Protein AF-A0A356E0D8-F1 (afdb_monomer)

Foldseek 3Di:
DVVVVVVVVVVVVPVPLFAAEAEAEDPPDDPLLVVLLVLLCVPAQRLQEDSPWYWYWYYDPQWIWIATVPQIDIDGQDPDSPCRSVVSNVVCQPRVCSRHPDQDQAWFAADDPFFTKDQCDPVHPADAQFKKFWAGSNRDGAFIWGFPDFDPDPSTMTTIGTDTGHDDDTSTGIGGPPDDPPPD

Solvent-accessible surface area (backbone atoms only — not comparable to full-atom values): 10436 Å² total; per-residue (Å²): 112,75,68,58,54,54,52,53,52,52,57,64,70,63,67,62,75,54,37,44,82,46,80,48,65,47,94,87,60,52,70,69,55,54,51,31,51,49,55,20,40,62,66,41,42,42,74,61,45,55,45,88,40,52,42,40,35,41,39,46,98,51,36,40,37,38,34,38,88,95,26,66,47,79,42,81,46,74,97,50,80,79,61,44,34,61,52,44,32,60,50,32,62,48,65,40,50,62,54,33,94,70,68,72,91,42,36,34,65,39,80,48,103,81,35,32,30,27,71,42,41,98,88,30,79,73,53,61,76,41,48,27,38,30,19,43,84,84,68,45,82,41,29,32,32,29,24,77,42,64,45,85,56,89,80,31,32,31,33,31,31,75,78,46,68,58,91,82,59,55,70,27,32,58,42,80,54,72,83,74,79,75,82,126

Structure (mmCIF, N/CA/C/O backbone):
data_AF-A0A356E0D8-F1
#
_entry.id   AF-A0A356E0D8-F1
#
loop_
_atom_site.group_PDB
_atom_site.id
_atom_site.type_symbol
_atom_site.label_atom_id
_atom_site.label_alt_id
_atom_site.label_comp_id
_atom_site.label_asym_id
_atom_site.label_entity_id
_atom_site.label_seq_id
_atom_site.pdbx_PDB_ins_code
_atom_site.Cartn_x
_atom_site.Cartn_y
_atom_site.Cartn_z
_atom_site.occupancy
_atom_site.B_iso_or_equiv
_atom_site.auth_seq_id
_atom_site.auth_comp_id
_atom_site.auth_asym_id
_atom_site.auth_atom_id
_atom_site.pdbx_PDB_model_num
ATOM 1 N N . MET A 1 1 ? -13.452 47.513 10.141 1.00 52.00 1 MET A N 1
ATOM 2 C CA . MET A 1 1 ? -14.167 46.670 9.150 1.00 52.00 1 MET A CA 1
ATOM 3 C C . MET A 1 1 ? -13.238 45.992 8.134 1.00 52.00 1 MET A C 1
ATOM 5 O O . MET A 1 1 ? -13.370 44.792 7.963 1.00 52.00 1 MET A O 1
ATOM 9 N N . LYS A 1 2 ? -12.236 46.669 7.537 1.00 54.41 2 LYS A N 1
ATOM 10 C CA . LYS A 1 2 ? -11.297 46.052 6.561 1.00 54.41 2 LYS A CA 1
ATOM 11 C C . LYS A 1 2 ? -10.510 44.822 7.070 1.00 54.41 2 LYS A C 1
ATOM 13 O O . LYS A 1 2 ? -10.270 43.900 6.303 1.00 54.41 2 LYS A O 1
ATOM 18 N N . ARG A 1 3 ? -10.153 44.775 8.363 1.00 55.44 3 ARG A N 1
ATOM 19 C CA . ARG A 1 3 ? -9.430 43.631 8.966 1.00 55.44 3 ARG A CA 1
ATOM 20 C C . ARG A 1 3 ? -10.300 42.377 9.157 1.00 55.44 3 ARG A C 1
ATOM 22 O O . ARG A 1 3 ? -9.780 41.276 9.061 1.00 55.44 3 ARG A O 1
ATOM 29 N N . LEU A 1 4 ? -11.609 42.547 9.367 1.00 59.44 4 LEU A N 1
ATOM 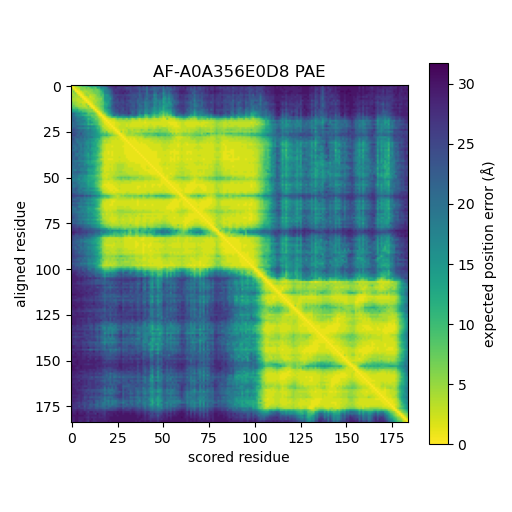30 C CA . LEU A 1 4 ? -12.563 41.436 9.504 1.00 59.44 4 LEU A CA 1
ATOM 31 C C . LEU A 1 4 ? -12.829 40.756 8.155 1.00 59.44 4 LEU A C 1
ATOM 33 O O . LEU A 1 4 ? -12.827 39.533 8.097 1.00 59.44 4 LEU A O 1
ATOM 37 N N . CYS A 1 5 ? -12.940 41.523 7.062 1.00 57.69 5 CYS A N 1
ATOM 38 C CA . CYS A 1 5 ? -13.024 40.942 5.715 1.00 57.69 5 CYS A CA 1
ATOM 39 C C . CYS A 1 5 ? -11.757 40.173 5.328 1.00 57.69 5 CYS A C 1
ATOM 41 O O . CYS A 1 5 ? -11.867 39.126 4.710 1.00 57.69 5 CYS A O 1
ATOM 43 N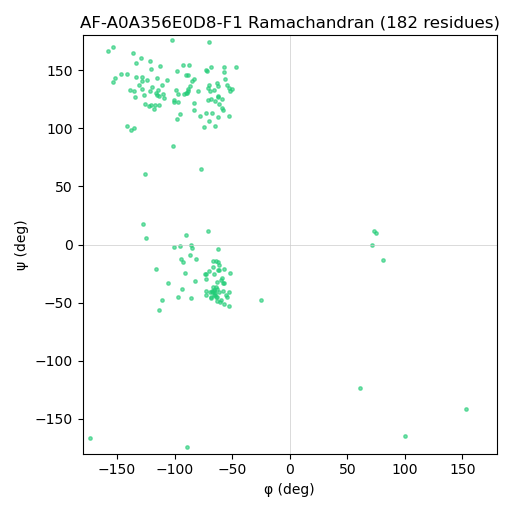 N . SER A 1 6 ? -10.566 40.654 5.704 1.00 60.03 6 SER A N 1
ATOM 44 C CA . SER A 1 6 ? -9.313 39.942 5.411 1.00 60.03 6 SER A CA 1
ATOM 45 C C . SER A 1 6 ? -9.202 38.617 6.170 1.00 60.03 6 SER A C 1
ATOM 47 O O . SER A 1 6 ? -8.698 37.651 5.614 1.00 60.03 6 SER A O 1
ATOM 49 N N . LEU A 1 7 ? -9.687 38.556 7.415 1.00 57.81 7 LEU A N 1
ATOM 50 C CA . LEU A 1 7 ? -9.738 37.319 8.204 1.00 57.81 7 LEU A CA 1
ATOM 51 C C . LEU A 1 7 ? -10.760 36.324 7.645 1.00 57.81 7 LEU A C 1
ATOM 53 O O . LEU A 1 7 ? -10.459 35.139 7.553 1.00 57.81 7 LEU A O 1
ATOM 57 N N . LEU A 1 8 ? -11.931 36.808 7.221 1.00 60.69 8 LEU A N 1
ATOM 58 C CA . LEU A 1 8 ? -12.962 35.977 6.598 1.00 60.69 8 LEU A CA 1
ATOM 59 C C . LEU A 1 8 ? -12.503 35.422 5.238 1.00 60.69 8 LEU A C 1
ATOM 61 O O . LEU A 1 8 ? -12.754 34.262 4.934 1.00 60.69 8 LEU A O 1
ATOM 65 N N . LEU A 1 9 ? -11.783 36.230 4.448 1.00 58.50 9 LEU A N 1
ATOM 66 C CA . LEU A 1 9 ? -11.205 35.811 3.169 1.00 58.50 9 LEU A CA 1
ATOM 67 C C . LEU A 1 9 ? -10.092 34.771 3.373 1.00 58.50 9 LEU A C 1
ATOM 69 O O . LEU A 1 9 ? -10.041 33.798 2.634 1.00 58.50 9 LEU A O 1
ATOM 73 N N . CYS A 1 10 ? -9.245 34.920 4.399 1.00 57.34 10 CYS A N 1
ATOM 74 C CA . CYS A 1 10 ? -8.248 33.902 4.745 1.00 57.34 10 CYS A CA 1
ATOM 75 C C . CYS A 1 10 ? -8.894 32.596 5.235 1.00 57.34 10 CYS A C 1
ATOM 77 O O . CYS A 1 10 ? -8.441 31.528 4.848 1.00 57.34 10 CYS A O 1
ATOM 79 N N . LEU A 1 11 ? -9.963 32.660 6.036 1.00 56.44 11 LEU A N 1
ATOM 80 C CA . LEU A 1 11 ? -10.698 31.468 6.486 1.00 56.44 11 LEU A CA 1
ATOM 81 C C . LEU A 1 11 ? -11.367 30.717 5.323 1.00 56.44 11 LEU A C 1
ATOM 83 O O . LEU A 1 11 ? -11.357 29.492 5.314 1.00 56.44 11 LEU A O 1
ATOM 87 N N . LEU A 1 12 ? -11.882 31.438 4.323 1.00 53.75 12 LEU A N 1
ATOM 88 C CA . LEU A 1 12 ? -12.460 30.853 3.105 1.00 53.75 12 LEU A CA 1
ATOM 89 C C . LEU A 1 12 ? -11.406 30.284 2.141 1.00 53.75 12 LEU A C 1
ATOM 91 O O . LEU A 1 12 ? -11.710 29.379 1.377 1.00 53.75 12 LEU A O 1
ATOM 95 N N . LEU A 1 13 ? -10.169 30.788 2.176 1.00 50.09 13 LEU A N 1
ATOM 96 C CA . LEU A 1 13 ? -9.059 30.273 1.362 1.00 50.09 13 LEU A CA 1
ATOM 97 C C . LEU A 1 13 ? -8.396 29.022 1.965 1.00 50.09 13 LEU A C 1
ATOM 99 O O . LEU A 1 13 ? -7.625 28.361 1.277 1.00 50.09 13 LEU A O 1
ATOM 103 N N . PHE A 1 14 ? -8.688 28.698 3.230 1.00 48.41 14 PHE A N 1
ATOM 104 C CA . PHE A 1 14 ? -8.158 27.521 3.929 1.00 48.41 14 PHE A CA 1
ATOM 105 C C . PHE A 1 14 ? -9.128 26.336 3.996 1.00 48.41 14 PHE A C 1
ATOM 107 O O . PHE A 1 14 ? -8.731 25.279 4.483 1.00 48.41 14 PHE A O 1
ATOM 114 N N . SER A 1 15 ? -10.355 26.451 3.472 1.00 46.88 15 SER A N 1
ATOM 115 C CA . SER A 1 15 ? -11.181 25.272 3.185 1.00 46.88 15 SER A CA 1
ATOM 116 C C . SER A 1 15 ? -10.676 24.612 1.901 1.00 46.88 15 SER A C 1
ATOM 118 O O . SER A 1 15 ? -11.341 24.633 0.866 1.00 46.88 15 SER A O 1
ATOM 120 N N . LEU A 1 16 ? -9.447 24.097 1.948 1.00 50.53 16 LEU A N 1
ATOM 121 C CA . LEU A 1 16 ? -8.996 23.140 0.953 1.00 50.53 16 LEU A CA 1
ATOM 122 C C . LEU A 1 16 ? -9.916 21.921 1.092 1.00 50.53 16 LEU A C 1
ATOM 124 O O . LEU A 1 16 ? -10.100 21.447 2.218 1.00 50.53 16 LEU A O 1
ATOM 128 N N . PRO A 1 17 ? -10.5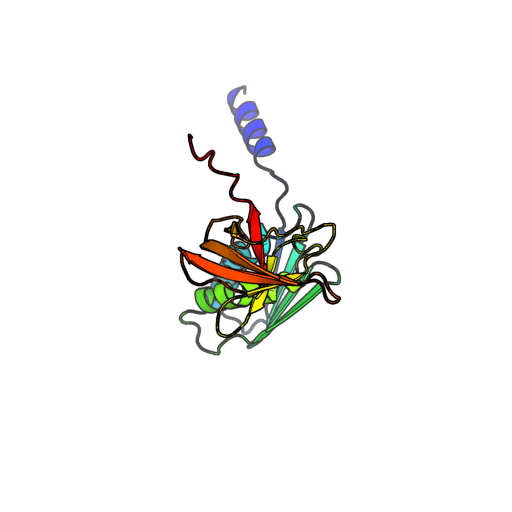49 21.465 0.004 1.00 53.12 17 PRO A N 1
ATOM 129 C CA . PRO A 1 17 ? -11.303 20.225 0.036 1.00 53.12 17 PRO A CA 1
ATOM 130 C C . PRO A 1 17 ? -10.317 19.124 0.447 1.00 53.12 17 PRO A C 1
ATOM 132 O O . PRO A 1 17 ? -9.272 18.927 -0.162 1.00 53.12 17 PRO A O 1
ATOM 135 N N . ALA A 1 18 ? -10.588 18.508 1.586 1.00 66.38 18 ALA A N 1
ATOM 136 C CA . ALA A 1 18 ? -9.787 17.438 2.142 1.00 66.38 18 ALA A CA 1
ATOM 137 C C . ALA A 1 18 ? -10.744 16.299 2.442 1.00 66.38 18 ALA A C 1
ATOM 139 O O . ALA A 1 18 ? -11.854 16.549 2.925 1.00 66.38 18 ALA A O 1
ATOM 140 N N . ALA A 1 19 ? -10.292 15.073 2.180 1.00 80.81 19 ALA A N 1
ATOM 141 C CA . ALA A 1 19 ? -11.031 13.884 2.559 1.00 80.81 19 ALA A CA 1
ATOM 142 C C . ALA A 1 19 ? -11.440 13.979 4.037 1.00 80.81 19 ALA A C 1
ATOM 144 O O . ALA A 1 19 ? -10.639 14.371 4.896 1.00 80.81 19 ALA A O 1
ATOM 145 N N . SER A 1 20 ? -12.696 13.665 4.335 1.00 88.88 20 SER A N 1
ATOM 146 C CA . SER A 1 20 ? -13.232 13.767 5.691 1.00 88.88 20 SER A CA 1
ATOM 147 C C . SER A 1 20 ? -13.093 12.446 6.447 1.00 88.88 20 SER A C 1
ATOM 149 O O . SER A 1 20 ? -13.023 11.370 5.856 1.00 88.88 20 SER A O 1
ATOM 151 N N . LEU A 1 21 ? -13.037 12.535 7.778 1.00 93.25 21 LEU A N 1
ATOM 152 C CA . LEU A 1 21 ? -12.941 11.389 8.678 1.00 93.25 21 LEU A CA 1
ATOM 153 C C . LEU A 1 21 ? -14.116 11.390 9.654 1.00 93.25 21 LEU A C 1
ATOM 155 O O . LEU A 1 21 ? -14.247 12.302 10.475 1.00 93.25 21 LEU A O 1
ATOM 159 N N . GLU A 1 22 ? -14.913 10.333 9.611 1.00 94.38 22 GLU A N 1
ATOM 160 C CA . GLU A 1 22 ? -15.961 10.043 10.581 1.00 94.38 22 GLU A CA 1
ATOM 161 C C . GLU A 1 22 ? -15.548 8.828 11.410 1.00 94.38 22 GLU A C 1
ATOM 163 O O . GLU A 1 22 ? -15.129 7.808 10.870 1.00 94.38 22 GLU A O 1
ATOM 168 N N . ILE A 1 23 ? -15.627 8.947 12.737 1.00 93.38 23 ILE A N 1
ATOM 169 C CA . ILE A 1 23 ? -15.278 7.858 13.654 1.00 93.38 23 ILE A CA 1
ATOM 170 C C . ILE A 1 23 ? -16.458 7.608 14.574 1.00 93.38 23 ILE A C 1
ATOM 172 O O . ILE A 1 23 ? -16.841 8.492 15.345 1.00 93.38 23 ILE A O 1
ATOM 176 N N . ASP A 1 24 ? -16.956 6.384 14.521 1.00 92.62 24 ASP A N 1
ATOM 177 C CA . ASP A 1 24 ? -17.905 5.813 15.459 1.00 92.62 24 ASP A CA 1
ATOM 178 C C . ASP A 1 24 ? -17.237 4.683 16.258 1.00 92.62 24 ASP A C 1
ATOM 180 O O . ASP A 1 24 ? -16.260 4.067 15.823 1.00 92.62 24 ASP A O 1
ATOM 184 N N . SER A 1 25 ? -17.719 4.428 17.468 1.00 89.56 25 SER A N 1
ATOM 185 C CA . SER A 1 25 ? -17.119 3.436 18.361 1.00 89.56 25 SER A CA 1
ATOM 186 C C . SER A 1 25 ? -18.141 2.844 19.313 1.00 89.56 25 SER A C 1
ATOM 188 O O . SER A 1 25 ? -18.978 3.569 19.857 1.00 89.56 25 SER A O 1
ATOM 190 N N . ALA A 1 26 ? -18.004 1.552 19.608 1.00 86.69 26 ALA A N 1
ATOM 191 C CA . ALA A 1 26 ? -18.746 0.923 20.691 1.00 86.69 26 ALA A CA 1
ATOM 192 C C . ALA A 1 26 ? -18.479 1.631 22.035 1.00 86.69 26 ALA A C 1
ATOM 194 O O . ALA A 1 26 ? -17.383 2.129 22.298 1.00 86.69 26 ALA A O 1
ATOM 195 N N . SER A 1 27 ? -19.479 1.647 22.919 1.00 81.69 27 SER A N 1
ATOM 196 C CA . SER A 1 27 ? -19.429 2.360 24.209 1.00 81.69 27 SER A CA 1
ATOM 197 C C . SER A 1 27 ? -18.342 1.867 25.173 1.00 81.69 27 SER A C 1
ATOM 199 O O . SER A 1 27 ? -18.034 2.542 26.153 1.00 81.69 27 SER A O 1
ATOM 201 N N . THR A 1 28 ? -17.771 0.693 24.911 1.00 84.31 28 THR A N 1
ATOM 202 C CA . THR A 1 28 ? -16.711 0.051 25.695 1.00 84.31 28 THR A CA 1
ATOM 203 C C . THR A 1 28 ? -15.300 0.485 25.288 1.00 84.31 28 THR A C 1
ATOM 205 O O . THR A 1 28 ? -14.345 0.153 25.988 1.00 84.31 28 THR A O 1
ATOM 208 N N . VAL A 1 29 ? -15.147 1.220 24.182 1.00 85.56 29 VAL A N 1
ATOM 209 C CA . VAL A 1 29 ? -13.848 1.655 23.653 1.00 85.56 29 VAL A CA 1
ATOM 210 C C . VAL A 1 29 ? -13.336 2.877 24.424 1.00 85.56 29 VAL A C 1
ATOM 212 O O . VAL A 1 29 ? -14.059 3.852 24.625 1.00 85.56 29 VAL A O 1
ATOM 215 N N . SER A 1 30 ? -12.066 2.848 24.841 1.00 89.56 30 SER A N 1
ATOM 216 C CA . SER A 1 30 ? -11.439 3.959 25.564 1.00 89.56 30 SER A CA 1
ATOM 217 C C . SER A 1 30 ? -11.163 5.165 24.649 1.00 89.56 30 SER A C 1
ATOM 219 O O . SER A 1 30 ? -10.865 5.024 23.460 1.00 89.56 30 SER A O 1
ATOM 221 N N . GLU A 1 31 ? -11.196 6.385 25.202 1.00 89.50 31 GLU A N 1
ATOM 222 C CA . GLU A 1 31 ? -10.833 7.603 24.451 1.00 89.50 31 GLU A CA 1
ATOM 223 C C . GLU A 1 31 ? -9.392 7.566 23.923 1.00 89.50 31 GLU A C 1
ATOM 225 O O . GLU A 1 31 ? -9.095 8.109 22.859 1.00 89.50 31 GLU A O 1
ATOM 230 N N . GLN A 1 32 ? -8.492 6.889 24.639 1.00 89.62 32 GLN A N 1
ATOM 231 C CA . GLN A 1 32 ? -7.104 6.722 24.222 1.00 89.62 32 GLN A CA 1
ATOM 232 C C . GLN A 1 32 ? -6.997 5.885 22.940 1.00 89.62 32 GLN A C 1
ATOM 234 O O . GLN A 1 32 ? -6.246 6.245 22.026 1.00 89.62 32 GLN A O 1
ATOM 239 N N . VAL A 1 33 ? -7.777 4.805 22.840 1.00 90.31 33 VAL A N 1
ATOM 240 C CA . VAL A 1 33 ? -7.882 3.988 21.624 1.00 90.31 33 VAL A CA 1
ATOM 241 C C . VAL A 1 33 ? -8.468 4.817 20.485 1.00 90.31 33 VAL A C 1
ATOM 243 O O . VAL A 1 33 ? -7.861 4.888 19.416 1.00 90.31 33 VAL A O 1
ATOM 246 N N . ARG A 1 34 ? -9.575 5.533 20.725 1.00 91.19 34 ARG A N 1
ATOM 247 C CA . ARG A 1 34 ? -10.198 6.416 19.721 1.00 91.19 34 ARG A CA 1
ATOM 248 C C . ARG A 1 34 ? -9.217 7.446 19.157 1.00 91.19 34 ARG A C 1
ATOM 250 O O . ARG A 1 34 ? -9.168 7.654 17.945 1.00 91.19 34 ARG A O 1
ATOM 257 N N . LEU A 1 35 ? -8.428 8.087 20.019 1.00 92.38 35 LEU A N 1
ATOM 258 C CA . LEU A 1 35 ? -7.438 9.086 19.613 1.00 92.38 35 LEU A CA 1
ATOM 259 C C . LEU A 1 35 ? -6.290 8.464 18.807 1.00 92.38 35 LEU A C 1
ATOM 261 O O . LEU A 1 35 ? -5.850 9.053 17.820 1.00 92.38 35 LEU A O 1
ATOM 265 N N . SER A 1 36 ? -5.823 7.282 19.211 1.00 91.81 36 SER A N 1
ATOM 266 C CA . SER A 1 36 ? -4.748 6.556 18.522 1.00 91.81 36 SER A CA 1
ATOM 267 C C . SER A 1 36 ? -5.183 6.113 17.123 1.00 91.81 36 SER A C 1
ATOM 269 O O . SER A 1 36 ? -4.453 6.330 16.156 1.00 91.81 36 SER A O 1
ATOM 271 N N . VAL A 1 37 ? -6.407 5.586 16.993 1.00 92.50 37 VAL A N 1
ATOM 272 C CA . VAL A 1 37 ? -7.020 5.246 15.700 1.00 92.50 37 VAL A CA 1
ATOM 273 C C . VAL A 1 37 ? -7.145 6.490 14.828 1.00 92.50 37 VAL A C 1
ATOM 275 O O . VAL A 1 37 ? -6.685 6.478 13.690 1.00 92.50 37 VAL A O 1
ATOM 278 N N . ARG A 1 38 ? -7.693 7.592 15.361 1.00 94.62 38 ARG A N 1
ATOM 279 C CA . ARG A 1 38 ? -7.816 8.855 14.616 1.00 94.62 38 ARG A CA 1
ATOM 280 C C . ARG A 1 38 ? -6.477 9.296 14.029 1.00 94.62 38 ARG A C 1
ATOM 282 O O . ARG A 1 38 ? -6.393 9.523 12.827 1.00 94.62 38 ARG A O 1
ATOM 289 N N . ARG A 1 39 ? -5.433 9.381 14.858 1.00 92.81 39 ARG A N 1
ATOM 290 C CA . ARG A 1 39 ? -4.095 9.810 14.420 1.00 92.81 39 ARG A CA 1
ATOM 291 C C . ARG A 1 39 ? -3.507 8.875 13.373 1.00 92.81 39 ARG A C 1
ATOM 293 O O . ARG A 1 39 ? -2.912 9.345 12.404 1.00 92.81 39 ARG A O 1
ATOM 300 N N . ALA A 1 40 ? -3.693 7.567 13.542 1.00 88.06 40 ALA A N 1
ATOM 301 C CA . ALA A 1 40 ? -3.232 6.587 12.572 1.00 88.06 40 ALA A CA 1
ATOM 302 C C . ALA A 1 40 ? -3.933 6.756 11.216 1.00 88.06 40 ALA A C 1
ATOM 304 O O . ALA A 1 40 ? -3.255 6.776 10.192 1.00 88.06 40 ALA A O 1
ATOM 305 N N . LEU A 1 41 ? -5.256 6.947 11.197 1.00 91.19 41 LEU A N 1
ATOM 306 C CA . LEU A 1 41 ? -6.035 7.141 9.969 1.00 91.19 41 LEU A CA 1
ATOM 307 C C . LEU A 1 41 ? -5.717 8.473 9.280 1.00 91.19 41 LEU A C 1
ATOM 309 O O . LEU A 1 41 ? -5.478 8.485 8.073 1.00 91.19 41 LEU A O 1
ATOM 313 N N . GLU A 1 42 ? -5.640 9.569 10.041 1.00 90.81 42 GLU A N 1
ATOM 314 C CA . GLU A 1 42 ? -5.237 10.898 9.549 1.00 90.81 42 GLU A CA 1
ATOM 315 C C . GLU A 1 42 ? -3.841 10.871 8.915 1.00 90.81 42 GLU A C 1
ATOM 317 O O . GLU A 1 42 ? -3.565 11.597 7.961 1.00 90.81 42 GLU A O 1
ATOM 322 N N . ARG A 1 43 ? -2.951 10.015 9.426 1.00 82.25 43 ARG A N 1
ATOM 323 C CA . ARG A 1 43 ? -1.590 9.874 8.917 1.00 82.25 43 ARG A CA 1
ATOM 324 C C . ARG A 1 43 ? -1.493 8.905 7.743 1.00 82.25 43 ARG A C 1
ATOM 326 O O . ARG A 1 43 ? -0.784 9.204 6.788 1.00 82.25 43 ARG A O 1
ATOM 333 N N . ALA A 1 44 ? -2.111 7.735 7.826 1.00 73.44 44 ALA A N 1
ATOM 334 C CA . ALA A 1 44 ? -1.864 6.646 6.885 1.00 73.44 44 ALA A CA 1
ATOM 335 C C . ALA A 1 44 ? -2.852 6.621 5.714 1.00 73.44 44 ALA A C 1
ATOM 337 O O . ALA A 1 44 ? -2.430 6.336 4.600 1.00 73.44 44 ALA A O 1
ATOM 338 N N . VAL A 1 45 ? -4.132 6.929 5.951 1.00 81.00 45 VAL A N 1
ATOM 339 C CA . VAL A 1 45 ? -5.214 6.668 4.984 1.00 81.00 45 VAL A CA 1
ATOM 340 C C . VAL A 1 45 ? -5.781 7.953 4.396 1.00 81.00 45 VAL A C 1
ATOM 342 O O . VAL A 1 45 ? -5.897 8.057 3.182 1.00 81.00 45 VAL A O 1
ATOM 345 N N . LEU A 1 46 ? -6.091 8.952 5.228 1.00 85.69 46 LEU A N 1
ATOM 346 C CA . LEU A 1 46 ? -6.713 10.206 4.781 1.00 85.69 46 LEU A CA 1
ATOM 347 C C . LEU A 1 46 ? -5.963 10.910 3.635 1.00 85.69 46 LEU A C 1
ATOM 349 O O . LEU A 1 46 ? -6.622 11.362 2.704 1.00 85.69 46 LEU A O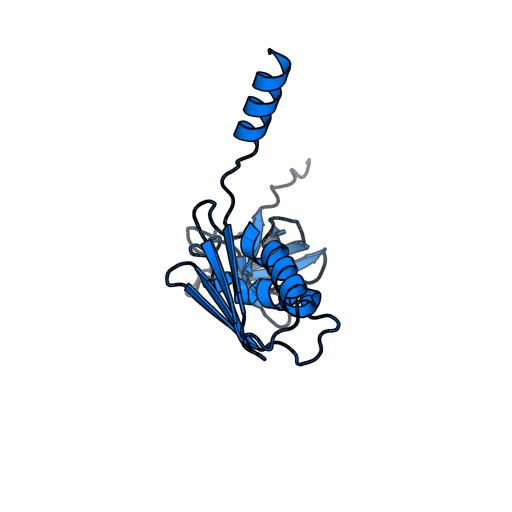 1
ATOM 353 N N . PRO A 1 47 ? -4.613 10.970 3.635 1.00 80.31 47 PRO A N 1
ATOM 354 C CA . PRO A 1 47 ? -3.860 11.588 2.542 1.00 80.31 47 PRO A CA 1
ATOM 355 C C . PRO A 1 47 ? -3.962 10.850 1.199 1.00 80.31 47 PRO A C 1
ATOM 357 O O . PRO A 1 47 ? -3.534 11.397 0.187 1.00 80.31 47 PRO A O 1
ATOM 360 N N . LEU A 1 48 ? -4.456 9.607 1.194 1.00 72.44 48 LEU A N 1
ATOM 361 C CA . LEU A 1 48 ? -4.578 8.759 0.002 1.00 72.44 48 LEU A CA 1
ATOM 362 C C . LEU A 1 48 ? -5.946 8.880 -0.675 1.00 72.44 48 LEU A C 1
ATOM 364 O O . LEU A 1 48 ? -6.119 8.397 -1.794 1.00 72.44 48 LEU A O 1
ATOM 368 N N . LEU A 1 49 ? -6.924 9.458 0.020 1.00 80.62 49 LEU A N 1
ATOM 369 C CA . LEU A 1 49 ? -8.301 9.553 -0.445 1.00 80.62 49 LEU A CA 1
ATOM 370 C C . LEU A 1 49 ? -8.509 10.804 -1.293 1.00 80.62 49 LEU A C 1
ATOM 372 O O . LEU A 1 49 ? -7.794 11.802 -1.159 1.00 80.62 49 LEU A O 1
ATOM 376 N N . LYS A 1 50 ? -9.508 10.751 -2.175 1.00 81.81 50 LYS A N 1
ATOM 377 C CA . LYS A 1 50 ? -9.907 11.923 -2.958 1.00 81.81 50 LYS A CA 1
ATOM 378 C C . LYS A 1 50 ? -10.541 12.964 -2.039 1.00 81.81 50 LYS A C 1
ATOM 380 O O . LYS A 1 50 ? -11.108 12.644 -1.000 1.00 81.81 50 LYS A O 1
ATOM 385 N N . GLU A 1 51 ? -10.440 14.228 -2.428 1.00 81.50 51 GLU A N 1
ATOM 386 C CA . GLU A 1 51 ? -10.868 15.362 -1.602 1.00 81.50 51 GLU A CA 1
ATOM 387 C C . GLU A 1 51 ? -12.373 15.356 -1.268 1.00 81.50 51 GLU A C 1
ATOM 389 O O . GLU A 1 51 ? -12.792 15.982 -0.298 1.00 81.50 51 GLU A O 1
ATOM 394 N N . ASP A 1 52 ? -13.180 14.653 -2.064 1.00 84.88 52 ASP A N 1
ATOM 395 C CA . ASP A 1 52 ? -14.623 14.463 -1.905 1.00 84.88 52 ASP A CA 1
ATOM 396 C C . ASP A 1 52 ? -15.005 13.159 -1.182 1.00 84.88 52 ASP A C 1
ATOM 398 O O . ASP A 1 52 ? -16.188 12.902 -0.955 1.00 84.88 52 ASP A O 1
ATOM 402 N N . GLU A 1 53 ? -14.028 12.331 -0.809 1.00 88.56 53 GLU A N 1
ATOM 403 C CA . GLU A 1 53 ? -14.267 11.055 -0.142 1.00 88.56 53 GLU A CA 1
ATOM 404 C C . GLU A 1 53 ? -14.340 11.198 1.384 1.00 88.56 53 GLU A C 1
ATOM 406 O O . GLU A 1 53 ? -13.626 11.980 2.015 1.00 88.56 53 GLU A O 1
ATOM 411 N N . THR A 1 54 ? -15.199 10.377 1.991 1.00 93.44 54 THR A N 1
ATOM 412 C CA . THR A 1 54 ? -15.346 10.271 3.445 1.00 93.44 54 THR A CA 1
ATOM 413 C C . THR A 1 54 ? -14.887 8.899 3.911 1.00 93.44 54 THR A C 1
ATOM 415 O O . THR A 1 54 ? -15.446 7.878 3.505 1.00 93.44 54 THR A O 1
ATOM 418 N N . LEU A 1 55 ? -13.882 8.881 4.785 1.00 94.44 55 LEU A N 1
ATOM 419 C CA . LEU A 1 55 ? -13.466 7.692 5.514 1.00 94.44 55 LEU A CA 1
ATOM 420 C C . LEU A 1 55 ? -14.348 7.517 6.742 1.00 94.44 55 LEU A C 1
ATOM 422 O O . LEU A 1 55 ? -14.304 8.333 7.66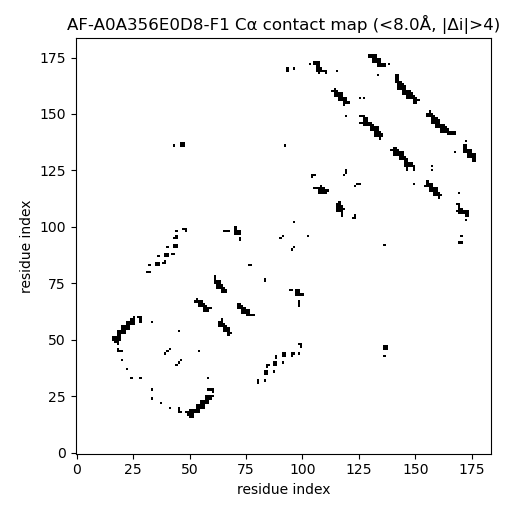1 1.00 94.44 55 LEU A O 1
ATOM 426 N N . VAL A 1 56 ? -15.109 6.430 6.768 1.00 96.12 56 VAL A N 1
ATOM 427 C CA . VAL A 1 56 ? -15.901 6.031 7.930 1.00 96.12 56 VAL A CA 1
ATOM 428 C C . VAL A 1 56 ? -15.149 4.931 8.663 1.00 96.12 56 VAL A C 1
ATOM 430 O O . VAL A 1 56 ? -14.833 3.896 8.077 1.00 96.12 56 VAL A O 1
ATOM 433 N N . ALA A 1 57 ? -14.855 5.158 9.938 1.00 96.31 57 ALA A N 1
ATOM 434 C CA . ALA A 1 57 ? -14.234 4.190 10.825 1.00 96.31 57 ALA A CA 1
ATOM 435 C C . ALA A 1 57 ? -15.212 3.788 11.930 1.00 96.31 57 ALA A C 1
ATOM 437 O O . ALA A 1 57 ? -15.731 4.647 12.639 1.00 96.31 57 ALA A O 1
ATOM 438 N N . HIS A 1 58 ? -15.426 2.488 12.106 1.00 95.81 58 HIS A N 1
ATOM 439 C CA . HIS A 1 58 ? -16.183 1.928 13.216 1.00 95.81 58 HIS A CA 1
ATOM 440 C C . HIS A 1 58 ? -15.277 1.039 14.066 1.00 95.81 58 HIS A C 1
ATOM 442 O O . HIS A 1 58 ? -14.710 0.056 13.582 1.00 95.81 58 HIS A O 1
ATOM 448 N N . ILE A 1 59 ? -15.139 1.401 15.338 1.00 93.25 59 ILE A N 1
ATOM 449 C CA . ILE A 1 59 ? -14.294 0.695 16.298 1.00 93.25 59 ILE A CA 1
ATOM 450 C C . ILE A 1 59 ? -15.169 -0.249 17.126 1.00 93.25 59 ILE A C 1
ATOM 452 O O . ILE A 1 59 ? -15.918 0.199 17.999 1.00 93.25 59 ILE A O 1
ATOM 456 N N . ASP A 1 60 ? -15.033 -1.548 16.877 1.00 87.81 60 ASP A N 1
ATOM 457 C CA . ASP A 1 60 ? -15.504 -2.603 17.772 1.00 87.81 60 ASP A CA 1
ATOM 458 C C . ASP A 1 60 ? -14.317 -3.090 18.613 1.00 87.81 60 ASP A C 1
ATOM 460 O O . ASP A 1 60 ? -13.172 -3.047 18.178 1.00 87.81 60 ASP A O 1
ATOM 464 N N . THR A 1 61 ? -14.586 -3.537 19.832 1.00 79.75 61 THR A N 1
ATOM 465 C CA . THR A 1 61 ? -13.665 -3.957 20.898 1.00 79.75 61 THR A CA 1
ATOM 466 C C . THR A 1 61 ? -12.285 -4.453 20.435 1.00 79.75 61 THR A C 1
ATOM 468 O O . THR A 1 61 ? -11.275 -4.010 20.976 1.00 79.75 61 THR A O 1
ATOM 471 N N . ALA A 1 62 ? -12.230 -5.349 19.444 1.00 84.88 62 ALA A N 1
ATOM 472 C CA . ALA A 1 62 ? -10.987 -5.890 18.887 1.00 84.88 62 ALA A CA 1
ATOM 473 C C . ALA A 1 62 ? -10.848 -5.713 17.364 1.00 84.88 62 ALA A C 1
ATOM 475 O O . ALA A 1 62 ? -9.898 -6.230 16.790 1.00 84.88 62 ALA A O 1
ATOM 476 N N . VAL A 1 63 ? -11.768 -5.013 16.697 1.00 90.06 63 VAL A N 1
ATOM 477 C CA . VAL A 1 63 ? -11.793 -4.893 15.233 1.00 90.06 63 VAL A CA 1
ATOM 478 C C . VAL A 1 63 ? -12.037 -3.446 14.821 1.00 90.06 63 VAL A C 1
ATOM 480 O O . VAL A 1 63 ? -13.016 -2.817 15.222 1.00 90.06 63 VAL A O 1
ATOM 483 N N . LEU A 1 64 ? -11.157 -2.922 13.973 1.00 93.62 64 LEU A N 1
ATOM 484 C CA . LEU A 1 64 ? -11.328 -1.649 13.291 1.00 93.62 64 LEU A CA 1
ATOM 485 C C . LEU A 1 64 ? -11.913 -1.902 11.901 1.00 93.62 64 LEU A C 1
ATOM 487 O O . LEU A 1 64 ? -11.239 -2.447 11.028 1.00 93.62 64 LEU A O 1
ATOM 491 N N . ASN A 1 65 ? -13.154 -1.475 11.692 1.00 94.56 65 ASN A N 1
ATOM 492 C CA . ASN A 1 65 ? -13.802 -1.513 10.387 1.00 94.56 65 ASN A CA 1
ATOM 493 C C . ASN A 1 65 ? -13.675 -0.147 9.719 1.00 94.56 65 ASN A C 1
ATOM 495 O O . ASN A 1 65 ? -14.002 0.873 10.322 1.00 94.56 65 ASN A O 1
ATOM 499 N N . LEU A 1 66 ? -13.221 -0.125 8.474 1.00 94.38 66 LEU A N 1
ATOM 500 C CA . LEU A 1 66 ? -13.039 1.075 7.671 1.00 94.38 66 LEU A CA 1
ATOM 501 C C . LEU A 1 66 ? -13.826 0.949 6.373 1.00 94.38 66 LEU A C 1
ATOM 503 O O . LEU A 1 66 ? -13.851 -0.119 5.756 1.00 94.38 66 LEU A O 1
ATOM 507 N N . SER A 1 67 ? -14.433 2.045 5.932 1.00 93.50 67 SER A N 1
ATOM 508 C CA . SER A 1 67 ? -15.136 2.085 4.654 1.00 93.50 67 SER A CA 1
ATOM 509 C C . SER A 1 67 ? -15.064 3.435 3.958 1.00 93.50 67 SER A C 1
ATOM 511 O O . SER A 1 67 ? -15.097 4.477 4.612 1.00 93.50 67 SER A O 1
ATOM 513 N N . VAL A 1 68 ? -15.028 3.396 2.624 1.00 91.75 68 VAL A N 1
ATOM 514 C CA . VAL A 1 68 ? -15.143 4.567 1.741 1.00 91.75 68 VAL A CA 1
ATOM 515 C C . VAL A 1 68 ? -16.045 4.202 0.557 1.00 91.75 68 VAL A C 1
ATOM 517 O O . VAL A 1 68 ? -15.604 3.566 -0.410 1.00 91.75 68 VAL A O 1
ATOM 520 N N . GLY A 1 69 ? -17.322 4.588 0.621 1.00 89.88 69 GLY A N 1
ATOM 521 C CA . GLY A 1 69 ? -18.342 4.087 -0.308 1.00 89.88 69 GLY A CA 1
ATOM 522 C C . GLY A 1 69 ? -18.487 2.565 -0.185 1.00 89.88 69 GLY A C 1
ATOM 523 O O . GLY A 1 69 ? -18.685 2.061 0.913 1.00 89.88 69 GLY A O 1
ATOM 524 N N . GLU A 1 70 ? -18.317 1.843 -1.295 1.00 84.88 70 GLU A N 1
ATOM 525 C CA . GLU A 1 70 ? -18.409 0.369 -1.365 1.00 84.88 70 GLU A CA 1
ATOM 526 C C . GLU A 1 70 ? -17.091 -0.363 -1.021 1.00 84.88 70 GLU A C 1
ATOM 528 O O . GLU A 1 70 ? -17.009 -1.590 -1.095 1.00 84.88 70 GLU A O 1
ATOM 533 N N . ARG A 1 71 ? -16.011 0.370 -0.711 1.00 88.38 71 ARG A N 1
ATOM 534 C CA . ARG A 1 71 ? -14.717 -0.219 -0.320 1.00 88.38 71 ARG A CA 1
ATOM 535 C C . ARG A 1 71 ? -14.701 -0.448 1.180 1.00 88.38 71 ARG A C 1
ATOM 537 O O . ARG A 1 71 ? -14.994 0.484 1.928 1.00 88.38 71 ARG A O 1
ATOM 544 N N . HIS A 1 72 ? -14.283 -1.638 1.603 1.00 90.50 72 HIS A N 1
ATOM 545 C CA . HIS A 1 72 ? -14.272 -2.037 3.007 1.00 90.50 72 HIS A CA 1
ATOM 546 C C . HIS A 1 72 ? -12.945 -2.687 3.399 1.00 90.50 72 HIS A C 1
ATOM 548 O O . HIS A 1 72 ? -12.360 -3.439 2.621 1.00 90.50 72 HIS A O 1
ATOM 554 N N . LEU A 1 73 ? -12.512 -2.431 4.630 1.00 85.12 73 LEU A N 1
ATOM 555 C CA . LEU A 1 73 ? -11.377 -3.083 5.271 1.00 85.12 73 LEU A CA 1
ATOM 556 C C . LEU A 1 73 ? -11.727 -3.379 6.729 1.00 85.12 73 LEU A C 1
ATOM 558 O O . LEU A 1 73 ? -12.215 -2.499 7.432 1.00 85.12 73 LEU A O 1
ATOM 562 N N . ALA A 1 74 ? -11.443 -4.593 7.186 1.00 91.00 74 ALA A N 1
ATOM 563 C CA . ALA A 1 74 ? -11.523 -4.965 8.592 1.00 91.00 74 ALA A CA 1
ATOM 564 C C . ALA A 1 74 ? -10.120 -5.330 9.083 1.00 91.00 74 ALA A C 1
ATOM 566 O O . ALA A 1 74 ? -9.419 -6.100 8.427 1.00 91.00 74 ALA A O 1
ATOM 567 N N . LEU A 1 75 ? -9.715 -4.760 10.214 1.00 84.69 75 LEU A N 1
ATOM 568 C CA . LEU A 1 75 ? -8.402 -4.961 10.819 1.00 84.69 75 LEU A CA 1
ATOM 569 C C . LEU A 1 75 ? -8.549 -5.396 12.269 1.00 84.69 75 LEU A C 1
ATOM 571 O O . LEU A 1 75 ? -9.200 -4.709 13.058 1.00 84.69 75 LEU A O 1
ATOM 575 N N . ASP A 1 76 ? -7.882 -6.484 12.636 1.00 86.94 76 ASP A N 1
ATOM 576 C CA . ASP A 1 76 ? -7.792 -6.907 14.028 1.00 86.94 76 ASP A CA 1
ATOM 577 C C . ASP A 1 76 ? -6.881 -5.946 14.804 1.00 86.94 76 ASP A C 1
ATOM 579 O O . ASP A 1 76 ? -5.723 -5.709 14.446 1.00 86.94 76 ASP A O 1
ATOM 583 N N . MET A 1 77 ? -7.407 -5.370 15.883 1.00 84.50 77 MET A N 1
ATOM 584 C CA . MET A 1 77 ? -6.655 -4.496 16.771 1.00 84.50 77 MET A CA 1
ATOM 585 C C . MET A 1 77 ? -5.964 -5.321 17.862 1.00 84.50 77 MET A C 1
ATOM 587 O O . MET A 1 77 ? -6.598 -6.170 18.497 1.00 84.50 77 MET A O 1
ATOM 591 N N . PRO A 1 78 ? -4.675 -5.065 18.141 1.00 79.50 78 PRO A N 1
ATOM 592 C CA . PRO A 1 78 ? -3.981 -5.734 19.226 1.00 79.50 78 PRO A CA 1
ATOM 593 C C . PRO A 1 78 ? -4.638 -5.375 20.561 1.00 79.50 78 PRO A C 1
ATOM 595 O O . PRO A 1 78 ? -4.965 -4.221 20.823 1.00 79.50 78 PRO A O 1
ATOM 598 N N . GLY A 1 79 ? -4.774 -6.359 21.452 1.00 70.19 79 GLY A N 1
ATOM 599 C CA . GLY A 1 79 ? -5.363 -6.163 22.782 1.00 70.19 79 GLY A CA 1
ATOM 600 C C . GLY A 1 79 ? -4.494 -5.356 23.757 1.00 70.19 79 GLY A C 1
ATOM 601 O O . GLY A 1 79 ? -4.738 -5.394 24.961 1.00 70.19 79 GLY A O 1
ATOM 602 N N . HIS A 1 80 ? -3.426 -4.708 23.290 1.00 66.75 80 HIS A N 1
ATOM 603 C CA . HIS A 1 80 ? -2.524 -3.886 24.095 1.00 66.75 80 HIS A CA 1
ATOM 604 C C . HIS A 1 80 ? -2.542 -2.466 23.521 1.00 66.75 80 HIS A C 1
ATOM 606 O O . HIS A 1 80 ? -2.222 -2.263 22.355 1.00 66.75 80 HIS A O 1
ATOM 612 N N . GLU A 1 81 ? -2.938 -1.483 24.337 1.00 66.62 81 GLU A N 1
ATOM 613 C CA . GLU A 1 81 ? -3.092 -0.084 23.900 1.00 66.62 81 GLU A CA 1
ATOM 614 C C . GLU A 1 81 ? -1.744 0.608 23.611 1.00 66.62 81 GLU A C 1
ATOM 616 O O . GLU A 1 81 ? -1.692 1.588 22.865 1.00 66.62 81 GLU A O 1
ATOM 621 N N . GLN A 1 82 ? -0.649 0.111 24.201 1.00 66.06 82 GLN A N 1
ATOM 622 C CA . GLN A 1 82 ? 0.702 0.605 23.935 1.00 66.06 82 GLN A CA 1
ATOM 623 C C . GLN A 1 82 ? 1.102 0.242 22.500 1.00 66.06 82 GLN A C 1
ATOM 625 O O . GLN A 1 82 ? 1.028 -0.914 22.101 1.00 66.06 82 GLN A O 1
ATOM 630 N N . ASP A 1 83 ? 1.500 1.258 21.735 1.00 78.38 83 ASP A N 1
ATOM 631 C CA . ASP A 1 83 ? 1.925 1.184 20.330 1.00 78.38 83 ASP A CA 1
ATOM 632 C C . ASP A 1 83 ? 0.817 0.958 19.285 1.00 78.38 83 ASP A C 1
ATOM 634 O O . ASP A 1 83 ? 1.118 0.764 18.105 1.00 78.38 83 ASP A O 1
ATOM 638 N N . LEU A 1 84 ? -0.462 1.086 19.665 1.00 85.44 84 LEU A N 1
ATOM 639 C CA . LEU A 1 84 ? -1.591 0.934 18.738 1.00 85.44 84 LEU A CA 1
ATOM 640 C C . LEU A 1 84 ? -1.497 1.868 17.518 1.00 85.44 84 LEU A C 1
ATOM 642 O O . LEU A 1 84 ? -1.720 1.426 16.396 1.00 85.44 84 LEU A O 1
ATOM 646 N N . GLU A 1 85 ? -1.138 3.144 17.704 1.00 86.00 85 GLU A N 1
ATOM 647 C CA . GLU A 1 85 ? -0.978 4.086 16.581 1.00 86.00 85 GLU A CA 1
ATOM 648 C C . GLU A 1 85 ? 0.090 3.593 15.593 1.00 86.00 85 GLU A C 1
ATOM 650 O O . GLU A 1 85 ? -0.149 3.549 14.388 1.00 86.00 85 GLU A O 1
ATOM 655 N N . THR A 1 86 ? 1.256 3.179 16.094 1.00 78.00 86 THR A N 1
ATOM 656 C CA . THR A 1 86 ? 2.364 2.685 15.266 1.00 78.00 86 THR A CA 1
ATOM 657 C C . THR A 1 86 ? 1.990 1.398 14.542 1.00 78.00 86 THR A C 1
ATOM 659 O O . THR A 1 86 ? 2.257 1.276 13.345 1.00 78.00 86 THR A O 1
ATOM 662 N N . PHE A 1 87 ? 1.331 0.469 15.239 1.00 82.88 87 PHE A N 1
ATOM 663 C CA . PHE A 1 87 ? 0.795 -0.752 14.649 1.00 82.88 87 PHE A CA 1
ATOM 664 C C . PHE A 1 87 ? -0.175 -0.431 13.508 1.00 82.88 87 PHE A C 1
ATOM 666 O O . PHE A 1 87 ? -0.004 -0.926 12.394 1.00 82.88 87 PHE A O 1
ATOM 673 N N . LEU A 1 88 ? -1.158 0.438 13.754 1.00 83.12 88 LEU A N 1
ATOM 674 C CA . LEU A 1 88 ? -2.164 0.801 12.760 1.00 83.12 88 LEU A CA 1
ATOM 675 C C . LEU A 1 88 ? -1.537 1.512 11.564 1.00 83.12 88 LEU A C 1
ATOM 677 O O . LEU A 1 88 ? -1.825 1.136 10.437 1.00 83.12 88 LEU A O 1
ATOM 681 N N . VAL A 1 89 ? -0.635 2.475 11.774 1.00 75.81 89 VAL A N 1
ATOM 682 C CA . VAL A 1 89 ? 0.073 3.155 10.674 1.00 75.81 89 VAL A CA 1
ATOM 683 C C . VAL A 1 89 ? 0.840 2.156 9.808 1.00 75.81 89 VAL A C 1
ATOM 685 O O . VAL A 1 89 ? 0.849 2.298 8.588 1.00 75.81 89 VAL A O 1
ATOM 688 N N . SER A 1 90 ? 1.468 1.148 10.419 1.00 67.31 90 SER A N 1
ATOM 689 C CA . SER A 1 90 ? 2.217 0.122 9.691 1.00 67.31 90 SER A CA 1
ATOM 690 C C . SER A 1 90 ? 1.311 -0.792 8.864 1.00 67.31 90 SER A C 1
ATOM 692 O O . SER A 1 90 ? 1.621 -1.044 7.705 1.00 67.31 90 SER A O 1
ATOM 694 N N . ASN A 1 91 ? 0.201 -1.276 9.428 1.00 69.44 91 ASN A N 1
ATOM 695 C CA . ASN A 1 91 ? -0.717 -2.177 8.715 1.00 69.44 91 ASN A CA 1
ATOM 696 C C . ASN A 1 91 ? -1.517 -1.424 7.640 1.00 69.44 91 ASN A C 1
ATOM 698 O O . ASN A 1 91 ? -1.602 -1.856 6.493 1.00 69.44 91 ASN A O 1
ATOM 702 N N . LEU A 1 92 ? -2.012 -0.227 7.966 1.00 75.31 92 LEU A N 1
ATOM 703 C CA . LEU A 1 92 ? -2.776 0.617 7.043 1.00 75.31 92 LEU A CA 1
ATOM 704 C C . LEU A 1 92 ? -1.953 1.134 5.866 1.00 75.31 92 LEU A C 1
ATOM 706 O O . LEU A 1 92 ? -2.538 1.519 4.857 1.00 75.31 92 LEU A O 1
ATOM 710 N N . ALA A 1 93 ? -0.621 1.131 5.964 1.00 64.38 93 ALA A N 1
ATOM 711 C CA . ALA A 1 93 ? 0.237 1.475 4.837 1.00 64.38 93 ALA A CA 1
ATOM 712 C C . ALA A 1 93 ? 0.005 0.557 3.626 1.00 64.38 93 ALA A C 1
ATOM 714 O O . ALA A 1 93 ? 0.197 1.001 2.495 1.00 64.38 93 ALA A O 1
ATOM 715 N N . TYR A 1 94 ? -0.406 -0.693 3.863 1.00 60.19 94 TYR A N 1
ATOM 716 C CA . TYR A 1 94 ? -0.699 -1.663 2.814 1.00 60.19 94 TYR A CA 1
ATOM 717 C C . TYR A 1 94 ? -2.179 -2.021 2.762 1.00 60.19 94 TYR A C 1
ATOM 719 O O . TYR A 1 94 ? -2.822 -1.812 1.737 1.00 60.19 94 TYR A O 1
ATOM 727 N N . ASP A 1 95 ? -2.747 -2.485 3.873 1.00 64.88 95 ASP A N 1
ATOM 728 C CA . ASP A 1 95 ? -4.134 -2.949 3.895 1.00 64.88 95 ASP A CA 1
ATOM 729 C C . ASP A 1 95 ? -5.098 -1.805 3.565 1.00 64.88 95 ASP A C 1
ATOM 731 O O . ASP A 1 95 ? -6.098 -2.000 2.878 1.00 64.88 95 ASP A O 1
ATOM 735 N N . GLY A 1 96 ? -4.744 -0.574 3.958 1.00 69.25 96 GLY A N 1
ATOM 736 C CA . GLY A 1 96 ? -5.500 0.641 3.658 1.00 69.25 96 GLY A CA 1
ATOM 737 C C . GLY A 1 96 ? -5.584 0.980 2.168 1.00 69.25 96 GLY A C 1
ATOM 738 O O . GLY A 1 96 ? -6.447 1.763 1.779 1.00 69.25 96 GLY A O 1
ATOM 739 N N . LEU A 1 97 ? -4.763 0.369 1.309 1.00 67.75 97 LEU A N 1
ATOM 740 C CA . LEU A 1 97 ? -4.832 0.570 -0.138 1.00 67.75 97 LEU A CA 1
ATOM 741 C C . LEU A 1 97 ? -6.125 0.031 -0.753 1.00 67.75 97 LEU A C 1
ATOM 743 O O . LEU A 1 97 ? -6.572 0.562 -1.765 1.00 67.75 97 LEU A O 1
ATOM 747 N N . VAL A 1 98 ? -6.770 -0.962 -0.129 1.00 67.06 98 VAL A N 1
ATOM 748 C CA . VAL A 1 98 ? -8.094 -1.443 -0.566 1.00 67.06 98 VAL A CA 1
ATOM 749 C C . VAL A 1 98 ? -9.162 -0.345 -0.473 1.00 67.06 98 VAL A C 1
ATOM 751 O O . VAL A 1 98 ? -10.181 -0.390 -1.160 1.00 67.06 98 VAL A O 1
ATOM 754 N N . LEU A 1 99 ? -8.914 0.669 0.361 1.00 76.06 99 LEU A N 1
ATOM 755 C CA . LEU A 1 99 ? -9.773 1.835 0.528 1.00 76.06 99 LEU A CA 1
ATOM 756 C C . LEU A 1 99 ? -9.483 2.922 -0.509 1.00 76.06 99 LEU A C 1
ATOM 758 O O . LEU A 1 99 ? -10.201 3.915 -0.536 1.00 76.06 99 LEU A O 1
ATOM 762 N N . VAL A 1 100 ? -8.496 2.754 -1.393 1.00 77.00 100 VAL A N 1
ATOM 763 C CA . VAL A 1 100 ? -8.161 3.700 -2.467 1.00 77.00 100 VAL A CA 1
ATOM 764 C C . VAL A 1 100 ? -8.811 3.232 -3.771 1.00 77.00 100 VAL A C 1
ATOM 766 O O . VAL A 1 100 ? -8.607 2.110 -4.221 1.00 77.00 100 VAL A O 1
ATOM 769 N N . GLY A 1 101 ? -9.633 4.089 -4.381 1.00 63.09 101 GLY A N 1
ATOM 770 C CA . GLY A 1 101 ? -10.474 3.722 -5.528 1.00 63.09 101 GLY A CA 1
ATOM 771 C C . GLY A 1 101 ? -9.690 3.538 -6.824 1.00 63.09 101 GLY A C 1
ATOM 772 O O . GLY A 1 101 ? -10.108 2.790 -7.702 1.00 63.09 101 GLY A O 1
ATOM 773 N N . GLU A 1 102 ? -8.536 4.192 -6.927 1.00 61.66 102 GLU A N 1
ATOM 774 C CA . GLU A 1 102 ? -7.569 4.006 -8.002 1.00 61.66 102 GLU A CA 1
ATOM 775 C C . GLU A 1 102 ? -6.180 3.932 -7.372 1.00 61.66 102 GLU A C 1
ATOM 777 O O . GLU A 1 102 ? -5.592 4.950 -7.007 1.00 61.66 102 GLU A O 1
ATOM 782 N N . LEU A 1 103 ? -5.658 2.712 -7.219 1.00 53.97 103 LEU A N 1
ATOM 783 C CA . LEU A 1 103 ? -4.240 2.519 -6.935 1.00 53.97 103 LEU A CA 1
ATOM 784 C C . LEU A 1 103 ? -3.429 3.243 -8.020 1.00 53.97 103 LEU A C 1
ATOM 786 O O . LEU A 1 103 ? -3.796 3.148 -9.199 1.00 53.97 103 LEU A O 1
ATOM 790 N N . PRO A 1 104 ? -2.340 3.957 -7.671 1.00 51.62 104 PRO A N 1
ATOM 791 C CA . PRO A 1 104 ? -1.474 4.522 -8.688 1.00 51.62 104 PRO A CA 1
ATOM 792 C C . PRO A 1 104 ? -1.093 3.397 -9.653 1.00 51.62 104 PRO A C 1
ATOM 794 O O . PRO A 1 104 ? -0.708 2.320 -9.198 1.00 51.62 104 PRO A O 1
ATOM 797 N N . PRO A 1 105 ? -1.198 3.617 -10.974 1.00 55.38 105 PRO A N 1
ATOM 798 C CA . PRO A 1 105 ? -1.096 2.550 -11.965 1.00 55.38 105 PRO A CA 1
ATOM 799 C C . PRO A 1 105 ? 0.270 1.856 -11.973 1.00 55.38 105 PRO A C 1
ATOM 801 O O . PRO A 1 105 ? 0.448 0.930 -12.745 1.00 55.38 105 PRO A O 1
ATOM 804 N N . PHE A 1 106 ? 1.232 2.327 -11.172 1.00 61.38 106 PHE A N 1
ATOM 805 C CA . PHE A 1 106 ? 2.634 1.956 -11.187 1.00 61.38 106 PHE A CA 1
ATOM 806 C C . PHE A 1 106 ? 3.200 1.864 -9.757 1.00 61.38 106 PHE A C 1
ATOM 808 O O . PHE A 1 106 ? 3.511 2.885 -9.135 1.00 61.38 106 PHE A O 1
ATOM 815 N N . GLY A 1 107 ? 3.357 0.646 -9.233 1.00 73.50 107 GLY A N 1
ATOM 816 C CA . GLY A 1 107 ? 3.887 0.398 -7.888 1.00 73.50 107 GLY A CA 1
ATOM 817 C C . GLY A 1 107 ? 4.562 -0.966 -7.752 1.00 73.50 107 GLY A C 1
ATOM 818 O O . GLY A 1 107 ? 4.511 -1.785 -8.660 1.00 73.50 107 GLY A O 1
ATOM 819 N N . LEU A 1 108 ? 5.246 -1.210 -6.636 1.00 79.56 108 LEU A N 1
ATOM 820 C CA . LEU A 1 108 ? 5.815 -2.525 -6.326 1.00 79.56 108 LEU A CA 1
ATOM 821 C C . LEU A 1 108 ? 4.669 -3.517 -6.073 1.00 79.56 108 LEU A C 1
ATOM 823 O O . LEU A 1 108 ? 3.958 -3.372 -5.090 1.00 79.56 108 LEU A O 1
ATOM 827 N N . GLU A 1 109 ? 4.465 -4.516 -6.927 1.00 76.75 109 GLU A N 1
ATOM 828 C CA . GLU A 1 109 ? 3.294 -5.407 -6.822 1.00 76.75 109 GLU A CA 1
ATOM 829 C C . GLU A 1 109 ? 3.615 -6.708 -6.088 1.00 76.75 109 GLU A C 1
ATOM 831 O O . GLU A 1 109 ? 2.876 -7.131 -5.202 1.00 76.75 109 GLU A O 1
ATOM 836 N N . PHE A 1 110 ? 4.742 -7.330 -6.426 1.00 74.75 110 PHE A N 1
ATOM 837 C CA . PHE A 1 110 ? 5.144 -8.620 -5.877 1.00 74.75 110 PHE A CA 1
ATOM 838 C C . PHE A 1 110 ? 6.422 -8.464 -5.066 1.00 74.75 110 PHE A C 1
ATOM 840 O O . PHE A 1 110 ? 7.412 -7.944 -5.577 1.00 74.75 110 PHE A O 1
ATOM 847 N N . VAL A 1 111 ? 6.425 -8.951 -3.826 1.00 80.31 111 VAL A N 1
ATOM 848 C CA . VAL A 1 111 ? 7.642 -9.071 -3.012 1.00 80.31 111 VAL A CA 1
ATOM 849 C C . VAL A 1 111 ? 8.271 -10.436 -3.276 1.00 80.31 111 VAL A C 1
ATOM 851 O O . VAL A 1 111 ? 7.590 -11.459 -3.242 1.00 80.31 111 VAL A O 1
ATOM 854 N N . LEU A 1 112 ? 9.569 -10.452 -3.556 1.00 74.62 112 LEU A N 1
ATOM 855 C CA . LEU A 1 112 ? 10.368 -11.647 -3.811 1.00 74.62 112 LEU A CA 1
ATOM 856 C C . LEU A 1 112 ? 11.511 -11.714 -2.793 1.00 74.62 112 LEU A C 1
ATOM 858 O O . LEU A 1 112 ? 11.980 -10.681 -2.320 1.00 74.62 112 LEU A O 1
ATOM 862 N N . ASP A 1 113 ? 12.067 -12.905 -2.563 1.00 72.88 113 ASP A N 1
ATOM 863 C CA . ASP A 1 113 ? 13.203 -13.114 -1.644 1.00 72.88 113 ASP A CA 1
ATOM 864 C C . ASP A 1 113 ? 14.408 -12.189 -1.906 1.00 72.88 113 ASP A C 1
ATOM 866 O O . ASP A 1 113 ? 15.240 -11.968 -1.028 1.00 72.88 113 ASP A O 1
ATOM 870 N N . ARG A 1 114 ? 14.551 -11.688 -3.141 1.00 70.81 114 ARG A N 1
ATOM 871 C CA . ARG A 1 114 ? 15.688 -10.862 -3.583 1.00 70.81 114 ARG A CA 1
ATOM 872 C C . ARG A 1 114 ? 15.286 -9.539 -4.238 1.00 70.81 114 ARG A C 1
ATOM 874 O O . ARG A 1 114 ? 16.104 -8.955 -4.953 1.00 70.81 114 ARG A O 1
ATOM 881 N N . GLY A 1 115 ? 14.053 -9.079 -4.040 1.00 85.94 115 GLY A N 1
ATOM 882 C CA . GLY A 1 115 ? 13.590 -7.814 -4.604 1.00 85.94 115 GLY A CA 1
ATOM 883 C C . GLY A 1 115 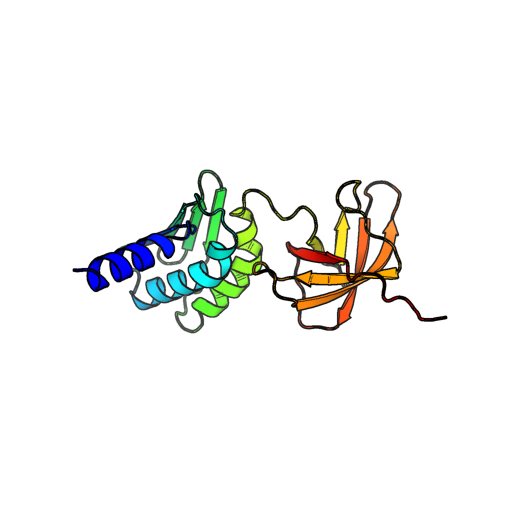? 12.087 -7.777 -4.819 1.00 85.94 115 GLY A C 1
ATOM 884 O O . GLY A 1 115 ? 11.318 -8.287 -4.014 1.00 85.94 115 GLY A O 1
ATOM 885 N N . PHE A 1 116 ? 11.678 -7.164 -5.920 1.00 89.56 116 PHE A N 1
ATOM 886 C CA . PHE A 1 116 ? 10.278 -6.930 -6.236 1.00 89.56 116 PHE A CA 1
ATOM 887 C C . PHE A 1 116 ? 9.985 -7.250 -7.699 1.00 89.56 116 PHE A C 1
ATOM 889 O O . PHE A 1 116 ? 10.901 -7.335 -8.521 1.00 89.56 116 PHE A O 1
ATOM 896 N N . ALA A 1 117 ? 8.711 -7.383 -8.041 1.00 83.69 117 ALA A N 1
ATOM 897 C CA . ALA A 1 117 ? 8.257 -7.337 -9.420 1.00 83.69 117 ALA A CA 1
ATOM 898 C C . ALA A 1 117 ? 7.035 -6.431 -9.577 1.00 83.69 117 ALA A C 1
ATOM 900 O O . ALA A 1 117 ? 6.299 -6.180 -8.622 1.00 83.69 117 ALA A O 1
ATOM 901 N N . VAL A 1 118 ? 6.851 -5.939 -10.795 1.00 86.88 118 VAL A N 1
ATOM 902 C CA . VAL A 1 118 ? 5.718 -5.109 -11.213 1.00 86.88 118 VAL A CA 1
ATOM 903 C C . VAL A 1 118 ? 5.305 -5.494 -12.625 1.00 86.88 118 VAL A C 1
ATOM 905 O O . VAL A 1 118 ? 6.158 -5.862 -13.445 1.00 86.88 118 VAL A O 1
ATOM 908 N N . GLU A 1 119 ? 4.013 -5.414 -12.919 1.00 83.56 119 GLU A N 1
ATOM 909 C CA . GLU A 1 119 ? 3.491 -5.563 -14.267 1.00 83.56 119 GLU A CA 1
ATOM 910 C C . GLU A 1 119 ? 4.099 -4.517 -15.210 1.00 83.56 119 GLU A C 1
ATOM 912 O O . GLU A 1 119 ? 4.041 -3.303 -14.992 1.00 83.56 119 GLU A O 1
ATOM 917 N N . ASN A 1 120 ? 4.684 -5.001 -16.303 1.00 81.12 120 ASN A N 1
ATOM 918 C CA . ASN A 1 120 ? 5.263 -4.168 -17.345 1.00 81.12 120 ASN A CA 1
ATOM 919 C C . ASN A 1 120 ? 4.303 -4.083 -18.535 1.00 81.12 120 ASN A C 1
ATOM 921 O O . ASN A 1 120 ? 4.392 -4.843 -19.505 1.00 81.12 120 ASN A O 1
ATOM 925 N N . SER A 1 121 ? 3.362 -3.152 -18.436 1.00 77.81 121 SER A N 1
ATOM 926 C CA . SER A 1 121 ? 2.317 -2.926 -19.427 1.00 77.81 121 SER A CA 1
ATOM 927 C C . SER A 1 121 ? 2.623 -1.702 -20.297 1.00 77.81 121 SER A C 1
ATOM 929 O O . SER A 1 121 ? 3.558 -0.939 -20.058 1.00 77.81 121 SER A O 1
ATOM 931 N N . SER A 1 122 ? 1.776 -1.444 -21.296 1.00 69.00 122 SER A N 1
ATOM 932 C CA . SER A 1 122 ? 1.836 -0.204 -22.081 1.00 69.00 122 SER A CA 1
ATOM 933 C C . SER A 1 122 ? 1.602 1.066 -21.248 1.00 69.00 122 SER A C 1
ATOM 935 O O . SER A 1 122 ? 1.938 2.153 -21.710 1.00 69.00 122 SER A O 1
ATOM 937 N N . LYS A 1 123 ? 1.026 0.948 -20.043 1.00 68.31 123 LYS A N 1
ATOM 938 C CA . LYS A 1 123 ? 0.852 2.059 -19.093 1.00 68.31 123 LYS A CA 1
ATOM 939 C C . LYS A 1 123 ? 2.036 2.195 -18.127 1.00 68.31 123 LYS A C 1
ATOM 941 O O . LYS A 1 123 ? 2.280 3.288 -17.627 1.00 68.31 123 LYS A O 1
ATOM 946 N N . THR A 1 124 ? 2.778 1.113 -17.897 1.00 69.94 124 THR A N 1
ATOM 947 C CA . THR A 1 124 ? 3.837 0.985 -16.885 1.00 69.94 124 THR A CA 1
ATOM 948 C C . THR A 1 124 ? 5.142 0.518 -17.507 1.00 69.94 124 THR A C 1
ATOM 950 O O . THR A 1 124 ? 5.662 -0.544 -17.183 1.00 69.94 124 THR A O 1
ATOM 953 N N . LEU A 1 125 ? 5.680 1.309 -18.437 1.00 81.25 125 LEU A N 1
ATOM 954 C CA . LEU A 1 125 ? 6.856 0.889 -19.190 1.00 81.25 125 LEU A CA 1
ATOM 955 C C . LEU A 1 125 ? 8.127 0.973 -18.326 1.00 81.25 125 LEU A C 1
ATOM 957 O O . LEU A 1 125 ? 8.707 2.049 -18.140 1.00 81.25 125 LEU A O 1
ATOM 961 N N . ILE A 1 126 ? 8.581 -0.173 -17.821 1.00 85.88 126 ILE A N 1
ATOM 962 C CA . ILE A 1 126 ? 9.869 -0.289 -17.136 1.00 85.88 126 ILE A CA 1
ATOM 963 C C . ILE A 1 126 ? 10.961 -0.677 -18.126 1.00 85.88 126 ILE A C 1
ATOM 965 O O . ILE A 1 126 ? 10.840 -1.646 -18.876 1.00 85.88 126 ILE A O 1
ATOM 969 N N . GLY A 1 127 ? 12.056 0.083 -18.100 1.00 82.56 127 GLY A N 1
ATOM 970 C CA . GLY A 1 127 ? 13.267 -0.228 -18.847 1.00 82.56 127 GLY A CA 1
ATOM 971 C C . GLY A 1 127 ? 14.298 -0.910 -17.961 1.00 82.56 127 GLY A C 1
ATOM 972 O O . GLY A 1 127 ? 14.596 -0.417 -16.876 1.00 82.56 127 GLY A O 1
ATOM 973 N N . GLU A 1 128 ? 14.877 -2.003 -18.448 1.00 83.50 128 GLU A N 1
ATOM 974 C CA . GLU A 1 128 ? 15.996 -2.677 -17.789 1.00 83.50 128 GLU A CA 1
ATOM 975 C C . GLU A 1 128 ? 17.179 -1.715 -17.568 1.00 83.50 128 GLU A C 1
ATOM 977 O O . GLU A 1 128 ? 17.440 -0.819 -18.376 1.00 83.50 128 GLU A O 1
ATOM 982 N N . GLY A 1 129 ? 17.858 -1.857 -16.432 1.00 80.88 129 GLY A N 1
ATOM 983 C CA . GLY A 1 129 ? 18.963 -1.008 -15.992 1.00 80.88 129 GLY A CA 1
ATOM 984 C C . GLY A 1 129 ? 18.559 0.401 -15.549 1.00 80.88 129 GLY A C 1
ATOM 985 O O . GLY A 1 129 ? 19.427 1.179 -15.151 1.00 80.88 129 GLY A O 1
ATOM 986 N N . ARG A 1 130 ? 17.271 0.767 -15.601 1.00 85.50 130 ARG A N 1
ATOM 987 C CA . ARG A 1 130 ? 16.827 2.110 -15.206 1.00 85.50 130 ARG A CA 1
ATOM 988 C C . ARG A 1 130 ? 16.541 2.199 -13.704 1.00 85.50 130 ARG A C 1
ATOM 990 O O . ARG A 1 130 ? 15.895 1.300 -13.161 1.00 85.50 130 ARG A O 1
ATOM 997 N N . PRO A 1 131 ? 16.990 3.279 -13.039 1.00 89.88 131 PRO A N 1
ATOM 998 C CA . PRO A 1 131 ? 16.654 3.545 -11.650 1.00 89.88 131 PRO A CA 1
ATOM 999 C C . PRO A 1 131 ? 15.289 4.238 -11.507 1.00 89.88 131 PRO A C 1
ATOM 1001 O O . PRO A 1 131 ? 14.923 5.122 -12.287 1.00 89.88 131 PRO A O 1
ATOM 1004 N N . TYR A 1 132 ? 14.562 3.864 -10.460 1.00 91.19 132 TYR A N 1
ATOM 1005 C CA . TYR A 1 132 ? 13.265 4.413 -10.082 1.00 91.19 132 TYR A CA 1
ATOM 1006 C C . TYR A 1 132 ? 13.274 4.783 -8.597 1.00 91.19 132 TYR A C 1
ATOM 1008 O O . TYR A 1 132 ? 13.765 4.029 -7.753 1.00 91.19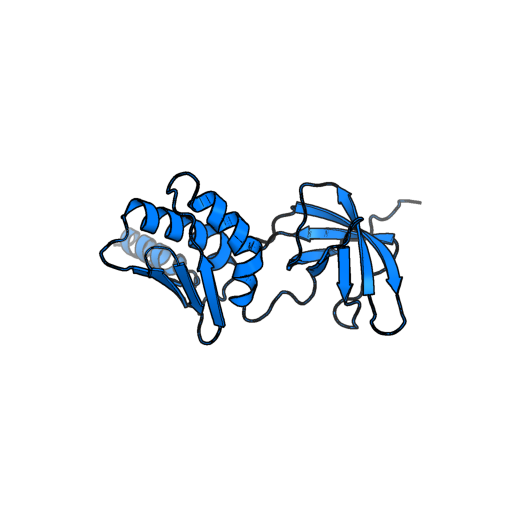 132 TYR A O 1
ATOM 1016 N N . TRP A 1 133 ? 12.710 5.945 -8.273 1.00 92.00 133 TRP A N 1
ATOM 1017 C CA . TRP A 1 133 ? 12.366 6.304 -6.904 1.00 92.00 133 TRP A CA 1
ATOM 1018 C C . TRP A 1 133 ? 11.199 5.441 -6.445 1.00 92.00 133 TRP A C 1
ATOM 1020 O O . TRP A 1 133 ? 10.227 5.285 -7.182 1.00 92.00 133 TRP A O 1
ATOM 1030 N N . VAL A 1 134 ? 11.277 4.951 -5.213 1.00 90.19 134 VAL A N 1
ATOM 1031 C CA . VAL A 1 134 ? 10.151 4.319 -4.526 1.00 90.19 134 VAL A CA 1
ATOM 1032 C C . VAL A 1 134 ? 9.552 5.327 -3.557 1.00 90.19 134 VAL A C 1
ATOM 1034 O O . VAL A 1 134 ? 10.273 5.891 -2.725 1.00 90.19 134 VAL A O 1
ATOM 1037 N N . LEU A 1 135 ? 8.257 5.586 -3.696 1.00 84.88 135 LEU A N 1
ATOM 1038 C CA . LEU A 1 135 ? 7.506 6.574 -2.932 1.00 84.88 135 LEU A CA 1
ATOM 1039 C C . LEU A 1 135 ? 6.528 5.869 -1.983 1.00 84.88 135 LEU A C 1
ATOM 1041 O O . LEU A 1 135 ? 5.875 4.902 -2.372 1.00 84.88 135 LEU A O 1
ATOM 1045 N N . ASP A 1 136 ? 6.426 6.349 -0.742 1.00 79.38 136 ASP A N 1
ATOM 1046 C CA . ASP A 1 136 ? 5.357 5.924 0.169 1.00 79.38 136 ASP A CA 1
ATOM 1047 C C . ASP A 1 136 ? 3.992 6.473 -0.284 1.00 79.38 136 ASP A C 1
ATOM 1049 O O . ASP A 1 136 ? 3.907 7.278 -1.214 1.00 79.38 136 ASP A O 1
ATOM 1053 N N . GLY A 1 137 ? 2.915 6.065 0.393 1.00 68.25 137 GLY A N 1
ATOM 1054 C CA . GLY A 1 137 ? 1.568 6.562 0.097 1.00 68.25 137 GLY A CA 1
ATOM 1055 C C . GLY A 1 137 ? 1.431 8.090 0.196 1.00 68.25 137 GLY A C 1
ATOM 1056 O O . GLY A 1 137 ? 0.576 8.677 -0.450 1.00 68.25 137 GLY A O 1
ATOM 1057 N N . GLN A 1 138 ? 2.320 8.773 0.923 1.00 71.50 138 GLN A N 1
ATOM 1058 C CA . GLN A 1 138 ? 2.337 10.237 1.014 1.00 71.50 138 GLN A CA 1
ATOM 1059 C C . GLN A 1 138 ? 3.220 10.896 -0.063 1.00 71.50 138 GLN A C 1
ATOM 1061 O O . GLN A 1 138 ? 3.499 12.094 0.007 1.00 71.50 138 GLN A O 1
ATOM 1066 N N . GLY A 1 139 ? 3.723 10.131 -1.036 1.00 71.38 139 GLY A N 1
ATOM 1067 C CA . GLY A 1 139 ? 4.608 10.615 -2.096 1.00 71.38 139 GLY A CA 1
ATOM 1068 C C . GLY A 1 139 ? 6.045 10.893 -1.642 1.00 71.38 139 GLY A C 1
ATOM 1069 O O . GLY A 1 139 ? 6.831 11.481 -2.392 1.00 71.38 139 GLY A O 1
ATOM 1070 N N . ARG A 1 140 ? 6.438 10.493 -0.427 1.00 79.12 140 ARG A N 1
ATOM 1071 C CA . ARG A 1 140 ? 7.796 10.711 0.088 1.00 79.12 140 ARG A CA 1
ATOM 1072 C C . ARG A 1 140 ? 8.725 9.601 -0.371 1.00 79.12 140 ARG A C 1
ATOM 1074 O O . ARG A 1 140 ? 8.382 8.424 -0.345 1.00 79.12 140 ARG A O 1
ATOM 1081 N N . LYS A 1 141 ? 9.955 9.973 -0.720 1.00 88.88 141 LYS A N 1
ATOM 1082 C CA . LYS A 1 141 ? 10.989 9.022 -1.147 1.00 88.88 141 LYS A CA 1
ATOM 1083 C C . LYS A 1 141 ? 11.368 8.081 -0.001 1.00 88.88 141 LYS A C 1
ATOM 1085 O O . LYS A 1 141 ? 11.814 8.538 1.051 1.00 88.88 141 LYS A O 1
ATOM 1090 N N . ARG A 1 142 ? 11.243 6.775 -0.232 1.00 90.38 142 ARG A N 1
ATOM 1091 C CA . ARG A 1 142 ? 11.650 5.705 0.696 1.00 90.38 142 ARG A CA 1
ATOM 1092 C C . ARG A 1 142 ? 12.917 4.993 0.264 1.00 90.38 142 ARG A C 1
ATOM 1094 O O . ARG A 1 142 ? 13.729 4.631 1.113 1.00 90.38 142 ARG A O 1
ATOM 1101 N N . GLY A 1 143 ? 13.125 4.861 -1.040 1.00 92.44 143 GLY A N 1
ATOM 1102 C CA . GLY A 1 143 ? 14.337 4.257 -1.562 1.00 92.44 143 GLY A CA 1
ATOM 1103 C C . GLY A 1 143 ? 14.454 4.337 -3.068 1.00 92.44 143 GLY A C 1
ATOM 1104 O O . GLY A 1 143 ? 13.750 5.102 -3.733 1.00 92.44 143 GLY A O 1
ATOM 1105 N N . VAL A 1 144 ? 15.397 3.558 -3.579 1.00 93.31 144 VAL A N 1
ATOM 1106 C CA . VAL A 1 144 ? 15.696 3.442 -5.002 1.00 93.31 144 VAL A CA 1
ATOM 1107 C C . VAL A 1 144 ? 15.687 1.975 -5.369 1.00 93.31 144 VAL A C 1
ATOM 1109 O O . VAL A 1 144 ? 16.302 1.158 -4.681 1.00 93.31 144 VAL A O 1
ATOM 1112 N N . VAL A 1 145 ? 15.026 1.665 -6.477 1.00 92.88 145 VAL A N 1
ATOM 1113 C CA . VAL A 1 145 ? 15.095 0.355 -7.118 1.00 92.88 145 VAL A CA 1
ATOM 1114 C C . VAL A 1 145 ? 15.625 0.495 -8.536 1.00 92.88 145 VAL A C 1
ATOM 1116 O O . VAL A 1 145 ? 15.445 1.525 -9.183 1.00 92.88 145 VAL A O 1
ATOM 1119 N N . VAL A 1 146 ? 16.281 -0.546 -9.028 1.00 91.00 146 VAL A N 1
ATOM 1120 C CA . VAL A 1 146 ? 16.733 -0.657 -10.416 1.00 91.00 146 VAL A CA 1
ATOM 1121 C C . VAL A 1 146 ? 16.077 -1.877 -11.037 1.00 91.00 146 VAL A C 1
ATOM 1123 O O . VAL A 1 146 ? 16.039 -2.941 -10.421 1.00 91.00 146 VAL A O 1
ATOM 1126 N N . ALA A 1 147 ? 15.574 -1.729 -12.260 1.00 88.00 147 ALA A N 1
ATOM 1127 C CA . ALA A 1 147 ? 15.058 -2.853 -13.028 1.00 88.00 147 ALA A CA 1
ATOM 1128 C C . ALA A 1 147 ? 16.210 -3.766 -13.456 1.00 88.00 147 ALA A C 1
ATOM 1130 O O . ALA A 1 147 ? 16.996 -3.403 -14.327 1.00 88.00 147 ALA A O 1
ATOM 1131 N N . SER A 1 148 ? 16.336 -4.930 -12.828 1.00 79.81 148 SER A N 1
ATOM 1132 C CA . SER A 1 148 ? 17.403 -5.890 -13.116 1.00 79.81 148 SER A CA 1
ATOM 1133 C C . SER A 1 148 ? 17.091 -6.757 -14.329 1.00 79.81 148 SER A C 1
ATOM 1135 O O . SER A 1 148 ? 18.009 -7.165 -15.031 1.00 79.81 148 SER A O 1
ATOM 1137 N N . HIS A 1 149 ? 15.812 -7.040 -14.576 1.00 77.31 149 HIS A N 1
ATOM 1138 C CA . HIS A 1 149 ? 15.382 -7.837 -15.716 1.00 77.31 149 HIS A CA 1
ATOM 1139 C C . HIS A 1 149 ? 13.956 -7.489 -16.129 1.00 77.31 149 HIS A C 1
ATOM 1141 O O . HIS A 1 149 ? 13.081 -7.330 -15.277 1.00 77.31 149 HIS A O 1
ATOM 1147 N N . VAL A 1 150 ? 13.700 -7.424 -17.434 1.00 83.31 150 VAL A N 1
ATOM 1148 C CA . VAL A 1 150 ? 12.353 -7.233 -17.976 1.00 83.31 150 VAL A CA 1
ATOM 1149 C C . VAL A 1 150 ? 11.941 -8.430 -18.827 1.00 83.31 150 VAL A C 1
ATOM 1151 O O . VAL A 1 150 ? 12.498 -8.693 -19.892 1.00 83.31 150 VAL A O 1
ATOM 1154 N N . ARG A 1 151 ? 10.897 -9.132 -18.387 1.00 67.44 151 ARG A N 1
ATOM 1155 C CA . ARG A 1 151 ? 10.275 -10.220 -19.133 1.00 67.44 151 ARG A CA 1
ATOM 1156 C C . ARG A 1 151 ? 9.277 -9.656 -20.141 1.00 67.44 151 ARG A C 1
ATOM 1158 O O . ARG A 1 151 ? 8.310 -8.994 -19.778 1.00 67.44 151 ARG A O 1
ATOM 1165 N N . THR A 1 152 ? 9.500 -9.960 -21.416 1.00 73.00 152 THR A N 1
ATOM 1166 C CA . THR A 1 152 ? 8.667 -9.490 -22.537 1.00 73.00 152 THR A CA 1
ATOM 1167 C C . THR A 1 152 ? 7.574 -10.479 -22.955 1.00 73.00 152 THR A C 1
ATOM 1169 O O . THR A 1 152 ? 6.674 -10.108 -23.709 1.00 73.00 152 THR A O 1
ATOM 1172 N N . SER A 1 153 ? 7.639 -11.722 -22.467 1.00 60.66 153 SER A N 1
ATOM 1173 C CA . SER A 1 153 ? 6.621 -12.761 -22.659 1.00 60.66 153 SER A CA 1
ATOM 1174 C C . SER A 1 153 ? 5.572 -12.722 -21.552 1.00 60.66 153 SER A C 1
ATOM 1176 O O . SER A 1 153 ? 5.914 -12.441 -20.410 1.00 60.66 153 SER A O 1
ATOM 1178 N N . GLU A 1 154 ? 4.317 -13.039 -21.876 1.00 58.19 154 GLU A N 1
ATOM 1179 C CA . GLU A 1 154 ? 3.225 -12.999 -20.896 1.00 58.19 154 GLU A CA 1
ATOM 1180 C C . GLU A 1 154 ? 3.445 -13.995 -19.729 1.00 58.19 154 GLU A C 1
ATOM 1182 O O . GLU A 1 154 ? 3.852 -15.143 -19.971 1.00 58.19 154 GLU A O 1
ATOM 1187 N N . PRO A 1 155 ? 3.190 -13.588 -18.467 1.00 59.06 155 PRO A N 1
ATOM 118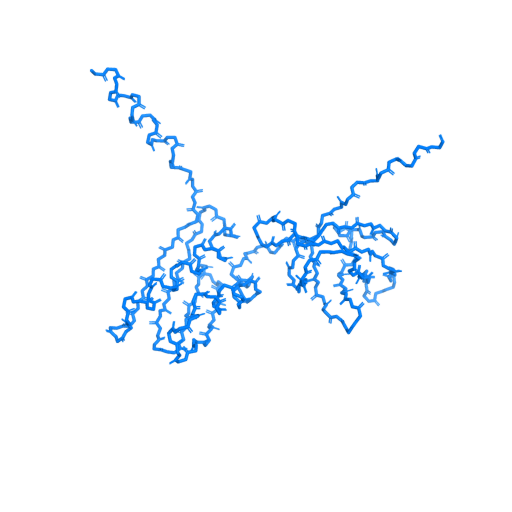8 C CA . PRO A 1 155 ? 2.881 -12.218 -18.043 1.00 59.06 155 PRO A CA 1
ATOM 1189 C C . PRO A 1 155 ? 4.119 -11.308 -18.124 1.00 59.06 155 PRO A C 1
ATOM 1191 O O . PRO A 1 155 ? 5.210 -11.688 -17.682 1.00 59.06 155 PRO A O 1
ATOM 1194 N N . LYS A 1 156 ? 3.950 -10.103 -18.683 1.00 78.19 156 LYS A N 1
ATOM 1195 C CA . LYS A 1 156 ? 5.037 -9.120 -18.802 1.00 78.19 156 LYS A CA 1
ATOM 1196 C C . LYS A 1 156 ? 5.355 -8.523 -17.439 1.00 78.19 156 LYS A C 1
ATOM 1198 O O . LYS A 1 156 ? 4.551 -7.792 -16.872 1.00 78.19 156 LYS A O 1
ATOM 1203 N N . LEU A 1 157 ? 6.546 -8.811 -16.930 1.00 80.44 157 LEU A N 1
ATOM 1204 C CA . LEU A 1 157 ? 6.980 -8.397 -15.597 1.00 80.44 157 LEU A CA 1
ATOM 1205 C C . LEU A 1 157 ? 8.333 -7.705 -15.669 1.00 80.44 157 LEU A C 1
ATOM 1207 O O . LEU A 1 157 ? 9.212 -8.116 -16.428 1.00 80.44 157 LEU A O 1
ATOM 1211 N N . ALA A 1 158 ? 8.523 -6.693 -14.836 1.00 86.81 158 ALA A N 1
ATOM 1212 C CA . ALA A 1 158 ? 9.827 -6.121 -14.559 1.00 86.81 158 ALA A CA 1
ATOM 1213 C C . ALA A 1 158 ? 10.257 -6.484 -13.140 1.00 86.81 158 ALA A C 1
ATOM 1215 O O . ALA A 1 158 ? 9.539 -6.223 -12.178 1.00 86.81 158 ALA A O 1
ATOM 1216 N N . PHE A 1 159 ? 11.440 -7.077 -13.022 1.00 84.94 159 PHE A N 1
ATOM 1217 C CA . PHE A 1 159 ? 12.066 -7.426 -11.757 1.00 84.94 159 PHE A CA 1
ATOM 1218 C C . PHE A 1 159 ? 12.932 -6.266 -11.287 1.00 84.94 159 PHE A C 1
ATOM 1220 O O . PHE A 1 159 ? 13.745 -5.731 -12.041 1.00 84.94 159 PHE A O 1
ATOM 1227 N N . LEU A 1 160 ? 12.743 -5.875 -10.035 1.00 92.25 160 LEU A N 1
ATOM 1228 C CA . LEU A 1 160 ? 13.311 -4.682 -9.432 1.00 92.25 160 LEU A CA 1
ATOM 1229 C C . LEU A 1 160 ? 14.154 -5.082 -8.224 1.00 92.25 160 LEU A C 1
ATOM 1231 O O . LEU A 1 160 ? 13.712 -5.844 -7.366 1.00 92.25 160 LEU A O 1
ATOM 1235 N N . GLN A 1 161 ? 15.363 -4.544 -8.135 1.00 91.62 161 GLN A N 1
ATOM 1236 C CA . GLN A 1 161 ? 16.240 -4.723 -6.983 1.00 91.62 161 GLN A CA 1
ATOM 1237 C C . GLN A 1 161 ? 16.444 -3.398 -6.277 1.00 91.62 161 GLN A C 1
ATOM 1239 O O . GLN A 1 161 ? 16.731 -2.385 -6.915 1.00 91.62 161 GLN A O 1
ATOM 1244 N N . GLN A 1 162 ? 16.317 -3.409 -4.954 1.0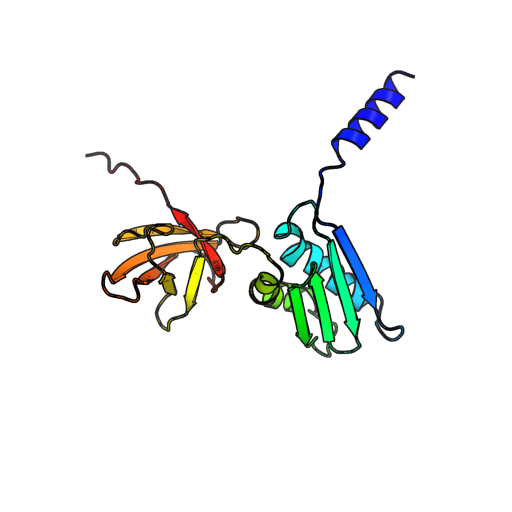0 93.38 162 GLN A N 1
ATOM 1245 C CA . GLN A 1 162 ? 16.619 -2.239 -4.150 1.00 93.38 162 GLN A CA 1
ATOM 1246 C C . GLN A 1 162 ? 18.122 -1.961 -4.160 1.00 93.38 162 GLN A C 1
ATOM 1248 O O . GLN A 1 162 ? 18.933 -2.852 -3.921 1.00 93.38 162 GLN A O 1
ATOM 1253 N N . THR A 1 163 ? 18.484 -0.707 -4.408 1.00 91.62 163 THR A N 1
ATOM 1254 C CA . THR A 1 163 ? 19.880 -0.252 -4.428 1.00 91.62 163 THR A CA 1
ATOM 1255 C C . THR A 1 163 ? 20.188 0.766 -3.337 1.00 91.62 163 THR A C 1
ATOM 1257 O O . THR A 1 163 ? 21.350 0.926 -2.973 1.00 91.62 163 THR A O 1
ATOM 1260 N N . ALA A 1 164 ? 19.175 1.445 -2.790 1.00 91.62 164 ALA A N 1
ATOM 1261 C CA . ALA A 1 164 ? 19.341 2.398 -1.695 1.00 91.62 164 ALA A CA 1
ATOM 1262 C C . ALA A 1 164 ? 18.037 2.621 -0.911 1.00 91.62 164 ALA A C 1
ATOM 1264 O O . ALA A 1 164 ? 16.943 2.304 -1.385 1.00 91.62 164 ALA A O 1
ATOM 1265 N N . GLY A 1 165 ? 18.154 3.248 0.262 1.00 91.50 165 GLY A N 1
ATOM 1266 C CA . GLY A 1 165 ? 17.025 3.697 1.080 1.00 91.50 165 GLY A CA 1
ATOM 1267 C C . GLY A 1 165 ? 16.687 2.778 2.251 1.00 91.50 165 GLY A C 1
ATOM 1268 O O . GLY A 1 165 ? 17.501 1.953 2.658 1.00 91.50 165 GLY A O 1
ATOM 1269 N N . GLY A 1 166 ? 15.497 2.983 2.813 1.00 85.94 166 GLY A N 1
ATOM 1270 C CA . GLY A 1 166 ? 14.952 2.164 3.897 1.00 85.94 166 GLY A CA 1
ATOM 1271 C C . GLY A 1 166 ? 14.161 0.966 3.379 1.00 85.94 166 GLY A C 1
ATOM 1272 O O . GLY A 1 166 ? 14.099 0.731 2.177 1.00 85.94 166 GLY A O 1
ATOM 1273 N N . GLU A 1 167 ? 13.534 0.229 4.290 1.00 86.25 167 GLU A N 1
ATOM 1274 C CA . GLU A 1 167 ? 12.648 -0.886 3.946 1.00 86.25 167 GLU A CA 1
ATOM 1275 C C . GLU A 1 167 ? 11.556 -0.465 2.947 1.00 86.25 167 GLU A C 1
ATOM 1277 O O . GLU A 1 167 ? 10.950 0.609 3.083 1.00 86.25 167 GLU A O 1
ATOM 1282 N N . LEU A 1 168 ? 11.354 -1.311 1.933 1.00 86.56 168 LEU A N 1
ATOM 1283 C CA . LEU A 1 168 ? 10.393 -1.134 0.849 1.00 86.56 168 LEU A CA 1
ATOM 1284 C C . LEU A 1 168 ? 9.335 -2.233 0.921 1.00 86.56 168 LEU A C 1
ATOM 1286 O O . LEU A 1 168 ? 9.652 -3.378 1.235 1.00 86.56 168 LEU A O 1
ATOM 1290 N N . LEU A 1 169 ? 8.094 -1.887 0.597 1.00 82.38 169 LEU A N 1
ATOM 1291 C CA . LEU A 1 169 ? 6.945 -2.785 0.692 1.00 82.38 169 LEU A CA 1
ATOM 1292 C C . LEU A 1 169 ? 6.172 -2.793 -0.628 1.00 82.38 169 LEU A C 1
ATOM 1294 O O . LEU A 1 169 ? 6.283 -1.860 -1.430 1.00 82.38 169 LEU A O 1
ATOM 1298 N N . ALA A 1 170 ? 5.364 -3.834 -0.835 1.00 80.88 170 ALA A N 1
ATOM 1299 C CA . ALA A 1 170 ? 4.380 -3.834 -1.912 1.00 80.88 170 ALA A CA 1
ATOM 1300 C C . ALA A 1 170 ? 3.418 -2.637 -1.776 1.00 80.88 170 ALA A C 1
ATOM 1302 O O . ALA A 1 170 ? 3.207 -2.108 -0.686 1.00 80.88 170 ALA A O 1
ATOM 1303 N N . GLY A 1 171 ? 2.865 -2.178 -2.895 1.00 74.56 171 GLY A N 1
ATOM 1304 C CA . GLY A 1 171 ? 1.992 -1.009 -2.986 1.00 74.56 171 GLY A CA 1
ATOM 1305 C C . GLY A 1 171 ? 2.720 0.339 -3.025 1.00 74.56 171 GLY A C 1
ATOM 1306 O O . GLY A 1 171 ? 2.108 1.341 -3.388 1.00 74.56 171 GLY A O 1
ATOM 1307 N N . MET A 1 172 ? 4.023 0.396 -2.715 1.00 82.00 172 MET A N 1
ATOM 1308 C CA . MET A 1 172 ? 4.788 1.639 -2.847 1.00 82.00 172 MET A CA 1
ATOM 1309 C C . MET A 1 172 ? 4.907 2.059 -4.315 1.00 82.00 172 MET A C 1
ATOM 1311 O O . MET A 1 172 ? 5.260 1.252 -5.178 1.00 82.00 172 MET A O 1
ATOM 1315 N N . ALA A 1 173 ? 4.641 3.335 -4.591 1.00 85.56 173 ALA A N 1
ATOM 1316 C CA . ALA A 1 173 ? 4.621 3.861 -5.947 1.00 85.56 173 ALA A CA 1
ATOM 1317 C C . ALA A 1 173 ? 6.036 3.983 -6.523 1.00 85.56 173 ALA A C 1
ATOM 1319 O O . ALA A 1 173 ? 7.007 4.233 -5.805 1.00 85.56 173 ALA A O 1
ATOM 1320 N N . LEU A 1 174 ? 6.151 3.849 -7.841 1.00 88.38 174 LEU A N 1
ATOM 1321 C CA . LEU A 1 174 ? 7.409 4.024 -8.559 1.00 88.38 174 LEU A CA 1
ATOM 1322 C C . LEU A 1 174 ? 7.402 5.348 -9.331 1.00 88.38 174 LEU A C 1
ATOM 1324 O O . LEU A 1 174 ? 6.402 5.740 -9.922 1.00 88.38 174 LEU A O 1
ATOM 1328 N N . ALA A 1 175 ? 8.534 6.047 -9.364 1.00 88.19 175 ALA A N 1
ATOM 1329 C CA . ALA A 1 175 ? 8.704 7.247 -10.180 1.00 88.19 175 ALA A CA 1
ATOM 1330 C C . ALA A 1 175 ? 10.057 7.221 -10.904 1.00 88.19 175 ALA A C 1
ATOM 1332 O O . ALA A 1 175 ? 11.081 6.963 -10.270 1.00 88.19 175 ALA A O 1
ATOM 1333 N N . PRO A 1 176 ? 10.113 7.491 -12.222 1.00 87.75 176 PRO A N 1
ATOM 1334 C CA . PRO A 1 176 ? 11.365 7.446 -12.964 1.00 87.75 176 PRO A CA 1
ATOM 1335 C C . PRO A 1 176 ? 12.351 8.486 -12.427 1.00 87.75 176 PRO A C 1
ATOM 1337 O O . PRO A 1 176 ? 12.050 9.678 -12.330 1.00 87.75 176 PRO A O 1
ATOM 1340 N N . MET A 1 177 ? 13.561 8.036 -12.108 1.00 84.25 177 MET A N 1
ATOM 1341 C CA . MET A 1 177 ? 14.692 8.932 -11.917 1.00 84.25 177 MET A CA 1
ATOM 1342 C C . MET A 1 177 ? 15.140 9.302 -13.325 1.00 84.25 177 MET A C 1
ATOM 1344 O O . MET A 1 177 ? 15.576 8.427 -14.069 1.00 84.25 177 MET A O 1
ATOM 1348 N N . GLY A 1 178 ? 14.942 10.551 -13.749 1.00 68.56 178 GLY A N 1
ATOM 1349 C CA . GLY A 1 178 ? 15.360 10.989 -15.083 1.00 68.56 178 GLY A CA 1
ATOM 1350 C C . GLY A 1 178 ? 16.790 10.539 -15.416 1.00 68.56 178 GLY A C 1
ATOM 1351 O O . GLY A 1 178 ? 17.610 10.329 -14.521 1.00 68.56 178 GLY A O 1
ATOM 1352 N N . LEU A 1 179 ? 17.091 10.370 -16.705 1.00 59.56 179 LEU A N 1
ATOM 1353 C CA . LEU A 1 179 ? 18.446 10.037 -17.138 1.00 59.56 179 LEU A CA 1
ATOM 1354 C C . LEU A 1 179 ? 19.386 11.142 -16.645 1.00 59.56 179 LEU A C 1
ATOM 1356 O O . LEU A 1 179 ? 19.257 12.289 -17.071 1.00 59.56 179 LEU A O 1
ATOM 1360 N N . PHE A 1 180 ? 20.324 10.810 -15.757 1.00 50.25 180 PHE A N 1
ATOM 1361 C CA . PHE A 1 180 ? 21.485 11.668 -15.580 1.00 50.25 180 PHE A CA 1
ATOM 1362 C C . PHE A 1 180 ? 22.196 11.697 -16.936 1.00 50.25 180 PHE A C 1
ATOM 1364 O O . PHE A 1 180 ? 22.549 10.623 -17.436 1.00 50.25 180 PHE A O 1
ATOM 1371 N N . PRO A 1 181 ? 22.379 12.867 -17.572 1.00 40.88 181 PRO A N 1
ATOM 1372 C CA . PRO A 1 181 ? 23.281 12.938 -18.700 1.00 40.88 181 PRO A CA 1
ATOM 1373 C C . PRO A 1 181 ? 24.656 12.577 -18.145 1.00 40.88 181 PRO A C 1
ATOM 1375 O O . PRO A 1 181 ? 25.227 13.312 -17.342 1.00 40.88 181 PRO A O 1
ATOM 1378 N N . LEU A 1 182 ? 25.161 11.403 -18.516 1.00 40.31 182 LEU A N 1
ATOM 1379 C CA . LEU A 1 182 ? 26.584 11.147 -18.411 1.00 40.31 182 LEU A CA 1
ATOM 1380 C C . LEU A 1 182 ? 27.217 12.131 -19.390 1.00 40.31 182 LEU A C 1
ATOM 1382 O O . LEU A 1 182 ? 27.097 11.959 -20.602 1.00 40.31 182 LEU A O 1
ATOM 1386 N N . SER A 1 183 ? 27.773 13.218 -18.859 1.00 38.22 183 SER A N 1
ATOM 1387 C CA . SER A 1 183 ? 28.643 14.111 -19.613 1.00 38.22 183 SER A CA 1
ATOM 1388 C C . SER A 1 183 ? 29.730 13.241 -20.239 1.00 38.22 183 SER A C 1
ATOM 1390 O O . SER A 1 183 ? 30.518 12.637 -19.509 1.00 38.22 183 SER A O 1
ATOM 1392 N N . VAL A 1 184 ? 29.686 13.108 -21.564 1.00 39.28 184 VAL A N 1
ATOM 1393 C CA . VAL A 1 184 ? 30.753 12.497 -22.367 1.00 39.28 184 VAL A CA 1
ATOM 1394 C C . VAL A 1 184 ? 31.958 13.425 -22.356 1.00 39.28 184 VAL A C 1
ATOM 1396 O O . VAL A 1 184 ? 31.736 14.651 -22.494 1.00 39.28 184 VAL A O 1
#

Radius of gyration: 20.57 Å; Cα contacts (8 Å, |Δi|>4): 328; chains: 1; bounding box: 50×60×48 Å

Nearest PDB structures (foldseek):
  3cr8-assembly1_C-2  TM=5.270E-01  e=1.024E+00  Thiobacillus denitrificans
  8fxi-assembly1_A  TM=5.566E-01  e=1.157E+00  Stanieria sp. NIES-3757
  4qpj-assembly1_B  TM=4.807E-01  e=1.671E+00  Brucella abortus 2308
  5lgw-assembly1_B  TM=3.603E-01  e=3.275E+00  Streptomyces coelicolor
  8d6k-assembly1_A  TM=3.555E-01  e=2.898E+00  Streptomyces coelicolor A3(2)

Sequence (184 aa):
MKRLCSLLLCLLLFSLPAASLEIDSASTVSEQVRLSVRRALERAVLPLLKEDETLVAHIDTAVLNLSVGERHLALDMPGHEQDLETFLVSNLAYDGLVLVGELPPFGLEFVLDRGFAVENSSKTLIGEGRPYWVLDGQGRKRGVVVASHVRTSEPKLAFLQQTAGGELLAGMALAPMGLFPLSV

Secondary structure (DSSP, 8-state):
-HHHHHHHHHHHHS-----EEEEEE-TTS-HHHHHHHHHHHHHHTGGGS-TT-EEEEEEETTEEEEEETTEEEEEEPPS--TTHHHHHHHHHTTGGGGG-SS--SSB--EEETTEEEEE--SSS-PPTT-EEEEE-TTS-EEEEEEEEEEE-SSS-EEEEEEEEES---TT-EEEE--------

pLDDT: mean 78.16, std 13.84, range [38.22, 96.31]

Mean predicted aligned error: 14.2 Å